Protein AF-A0A830HTR5-F1 (afdb_monomer_lite)

Sequence (352 aa):
MASASSVPPPREGLHLNDYELLRLSHIRRNHEYMMRLGIKPLVAAMNTLPNTHVVDGPATPSMEEKKQRKRRSGVSKGCSREPSRKSRRIASIKPEVDLDTARKVVDGDDDWDNENSEEDDNAGPKQRASKYAKTEDAVKDAQAYLESTRSALNVQFDERAKQAGDDSDKWHAEAVRRWGASVGATEVEPITDWKAFVVSRNTTPPPVSNTALLQEFYAHDCWQLLVVCVLMSRVSSWEVKDRVVSAFFEAYPTPSAVVAGDVTSDALFAILKPLGLFPFRFKSLMEITRTFLSKPRLHVDLGDNKVYGLGAFGVENYRVFCRGDLSGSFTDTTIKGYVTKALKKKKMKTRV

Foldseek 3Di:
DDDDDDLDDADPDDPDDPVLVLLVLLLVLLCVLCVLVVHDQDDPPVSRDDPPPDPPDPDDDDPPPPPDDDDDDDDDDDDDDDPPDDDDDPPDDDDPDDCVVVVVVPPDDDDDDDDDDDPPPPDDPVRVVVSVVVVVVSLVVSLSSLQSSLVSLVVVVVVLCVVCPVPLVSLVVVCCSNANDLFQVAPPDGQPRSVQLNVLFAADAFRDDSVSDSLSSQLRTLLLSLLLLLLCPPADDPVLSSQLSSLCCVQPVHLVSCVVPPLPDPSNCVSSVVSPPVVQSSQQSNQSSCCSRHPNHDDDDPPPRDTRSQDLSSNLSCCNRRVVHLDDDHDDPVSVVVSVRSVVVVVVVVVD

Radius of gyration: 24.17 Å; chains: 1; bounding box: 82×56×68 Å

InterPro domains:
  IPR011257 DNA glycosylase [SSF48150] (211-338)
  IPR045138 Methyl-CpG binding protein MeCP2/MBD4 [PTHR15074] (152-324)

pLDDT: mean 71.64, std 24.59, range [27.92, 97.06]

Organism: NCBI:txid41880

Structure (mmCIF, N/CA/C/O backbone):
data_AF-A0A830HTR5-F1
#
_entry.id   AF-A0A830HTR5-F1
#
loop_
_atom_site.group_PDB
_atom_site.id
_atom_site.type_symbol
_atom_site.label_atom_id
_atom_site.label_alt_id
_atom_site.label_comp_id
_atom_site.label_asym_id
_atom_site.label_entity_id
_atom_site.label_seq_id
_atom_site.pdbx_PDB_ins_code
_atom_site.Cartn_x
_atom_site.Cartn_y
_atom_site.Cartn_z
_atom_site.occupancy
_atom_site.B_iso_or_equiv
_atom_site.auth_seq_id
_atom_site.auth_comp_id
_atom_site.auth_asym_id
_atom_site.auth_atom_id
_atom_site.pdbx_PDB_model_num
ATOM 1 N N . MET A 1 1 ? -43.530 -1.767 -23.417 1.00 36.06 1 MET A N 1
ATOM 2 C CA . MET A 1 1 ? -42.514 -1.731 -24.490 1.00 36.06 1 MET A CA 1
ATOM 3 C C . MET A 1 1 ? -41.216 -1.246 -23.872 1.00 36.06 1 MET A C 1
ATOM 5 O O . MET A 1 1 ? -41.147 -0.099 -23.452 1.00 36.06 1 MET A O 1
ATOM 9 N N . ALA A 1 2 ? -40.269 -2.162 -23.668 1.00 32.16 2 ALA A N 1
ATOM 10 C CA . ALA A 1 2 ? -38.996 -1.887 -23.012 1.00 32.16 2 ALA A CA 1
ATOM 11 C C . ALA A 1 2 ? -38.096 -1.068 -23.948 1.00 32.16 2 ALA A C 1
ATOM 13 O O . ALA A 1 2 ? -37.886 -1.455 -25.096 1.00 32.16 2 ALA A O 1
ATOM 14 N N . SER A 1 3 ? -37.606 0.071 -23.458 1.00 31.88 3 SER A N 1
ATOM 15 C CA . SER A 1 3 ? -36.668 0.928 -24.180 1.00 31.88 3 SER A CA 1
ATOM 16 C C . SER A 1 3 ? -35.300 0.247 -24.196 1.00 31.88 3 SER A C 1
ATOM 18 O O . SER A 1 3 ? -34.722 -0.018 -23.140 1.00 31.88 3 SER A O 1
ATOM 20 N N . ALA A 1 4 ? -34.829 -0.111 -25.389 1.00 32.38 4 ALA A N 1
ATOM 21 C CA . ALA A 1 4 ? -33.565 -0.795 -25.598 1.00 32.38 4 ALA A CA 1
ATOM 22 C C . ALA A 1 4 ? -32.400 0.076 -25.105 1.00 32.38 4 ALA A C 1
ATOM 24 O O . ALA A 1 4 ? -32.166 1.178 -25.599 1.00 32.38 4 ALA A O 1
ATOM 25 N N . SER A 1 5 ? -31.665 -0.441 -24.122 1.00 33.94 5 SER A N 1
ATOM 26 C CA . SER A 1 5 ? -30.370 0.086 -23.707 1.00 33.94 5 SER A CA 1
ATOM 27 C C . SER A 1 5 ? -29.394 -0.094 -24.873 1.00 33.94 5 SER A C 1
ATOM 29 O O . SER A 1 5 ? -28.959 -1.211 -25.149 1.00 33.94 5 SER A O 1
ATOM 31 N N . SER A 1 6 ? -29.108 0.978 -25.618 1.00 30.09 6 SER A N 1
ATOM 32 C CA . SER A 1 6 ? -28.116 0.928 -26.690 1.00 30.09 6 SER A CA 1
ATOM 33 C C . SER A 1 6 ? -26.722 0.897 -26.067 1.00 30.09 6 SER A C 1
ATOM 35 O O . SER A 1 6 ? -26.178 1.928 -25.665 1.00 30.09 6 SER A O 1
ATOM 37 N N . VAL A 1 7 ? -26.153 -0.300 -25.967 1.00 31.61 7 VAL A N 1
ATOM 38 C CA . VAL A 1 7 ? -24.720 -0.483 -25.729 1.00 31.61 7 VAL A CA 1
ATOM 39 C C . VAL A 1 7 ? -23.980 0.230 -26.871 1.00 31.61 7 VAL A C 1
ATOM 41 O O . VAL A 1 7 ? -24.256 -0.073 -28.034 1.00 31.61 7 VAL A O 1
ATOM 44 N N . PRO A 1 8 ? -23.103 1.213 -26.594 1.00 32.03 8 PRO A N 1
ATOM 45 C CA . PRO A 1 8 ? -22.326 1.853 -27.646 1.00 32.03 8 PRO A CA 1
ATOM 46 C C . PRO A 1 8 ? -21.419 0.807 -28.315 1.00 32.03 8 PRO A C 1
ATOM 48 O O . PRO A 1 8 ? -20.890 -0.063 -27.618 1.00 32.03 8 PRO A O 1
ATOM 51 N N . PRO A 1 9 ? -21.231 0.862 -29.645 1.00 30.83 9 PRO A N 1
ATOM 52 C CA . PRO A 1 9 ? -20.409 -0.115 -30.346 1.00 30.83 9 PRO A CA 1
ATOM 53 C C . PRO A 1 9 ? -18.965 -0.095 -29.812 1.00 30.83 9 PRO A C 1
ATOM 55 O O . PRO A 1 9 ? -18.462 0.977 -29.447 1.00 30.83 9 PRO A O 1
ATOM 58 N N . PRO A 1 10 ? -18.281 -1.255 -29.760 1.00 33.47 10 PRO A N 1
ATOM 59 C CA . PRO A 1 10 ? -16.881 -1.313 -29.369 1.00 33.47 10 PRO A CA 1
ATOM 60 C C . PRO A 1 10 ? -16.059 -0.455 -30.335 1.00 33.47 10 PRO A C 1
ATOM 62 O O . PRO A 1 10 ? -16.144 -0.607 -31.552 1.00 33.47 10 PRO A O 1
ATOM 65 N N . ARG A 1 11 ? -15.294 0.497 -29.791 1.00 41.75 11 ARG A N 1
ATOM 66 C CA . ARG A 1 11 ? -14.420 1.370 -30.582 1.00 41.75 11 ARG A CA 1
ATOM 67 C C . ARG A 1 11 ? -13.287 0.519 -31.159 1.00 41.75 11 ARG A C 1
ATOM 69 O O . ARG A 1 11 ? -12.341 0.197 -30.445 1.00 41.75 11 ARG A O 1
ATOM 76 N N . GLU A 1 12 ? -13.402 0.142 -32.428 1.00 38.12 12 GLU A N 1
ATOM 77 C CA . GLU A 1 12 ? -12.355 -0.567 -33.165 1.00 38.12 12 GLU A CA 1
ATOM 78 C C . GLU A 1 12 ? -11.026 0.211 -33.129 1.00 38.12 12 GLU A C 1
ATOM 80 O O . GLU A 1 12 ? -10.978 1.415 -33.392 1.00 38.12 12 GLU A O 1
ATOM 85 N N . GLY A 1 13 ? -9.940 -0.495 -32.793 1.00 45.31 13 GLY A N 1
ATOM 86 C CA . GLY A 1 13 ? -8.566 -0.084 -33.100 1.00 45.31 13 GLY A CA 1
ATOM 87 C C . GLY A 1 13 ? -8.017 1.137 -32.353 1.00 45.31 13 GLY A C 1
ATOM 88 O O . GLY A 1 13 ? -7.378 1.995 -32.964 1.00 45.31 13 GLY A O 1
ATOM 89 N N . LEU A 1 14 ? -8.214 1.242 -31.035 1.00 49.41 14 LEU A N 1
ATOM 90 C CA . LEU A 1 14 ? -7.460 2.200 -30.216 1.00 49.41 14 LEU A CA 1
ATOM 91 C C . LEU A 1 14 ? -5.992 1.753 -30.102 1.00 49.41 14 LEU A C 1
ATOM 93 O O . LEU A 1 14 ? -5.660 0.931 -29.254 1.00 49.41 14 LEU A O 1
ATOM 97 N N . HIS A 1 15 ? -5.103 2.313 -30.927 1.00 58.44 15 HIS A N 1
ATOM 98 C CA . HIS A 1 15 ? -3.655 2.174 -30.738 1.00 58.44 15 HIS A CA 1
ATOM 99 C C . HIS A 1 15 ? -3.201 3.039 -29.547 1.00 58.44 15 HIS A C 1
ATOM 101 O O . HIS A 1 15 ? -2.667 4.140 -29.712 1.00 58.44 15 HIS A O 1
ATOM 107 N N . LEU A 1 16 ? -3.494 2.556 -28.341 1.00 66.00 16 LEU A N 1
ATOM 108 C CA . LEU A 1 16 ? -3.031 3.113 -27.072 1.00 66.00 16 LEU A CA 1
ATOM 109 C C . LEU A 1 16 ? -1.508 2.982 -26.986 1.00 66.00 16 LEU A C 1
ATOM 111 O O . LEU A 1 16 ? -0.938 2.002 -27.459 1.00 66.00 16 LEU A O 1
ATOM 115 N N . ASN A 1 17 ? -0.843 3.976 -26.402 1.00 71.75 17 ASN A N 1
ATOM 116 C CA . ASN A 1 17 ? 0.573 3.837 -26.065 1.00 71.75 17 ASN A CA 1
ATOM 117 C C . ASN A 1 17 ? 0.733 2.823 -24.916 1.00 71.75 17 ASN A C 1
ATOM 119 O O . ASN A 1 17 ? -0.164 2.704 -24.078 1.00 71.75 17 ASN A O 1
ATOM 123 N N . ASP A 1 18 ? 1.886 2.162 -24.812 1.00 66.56 18 ASP A N 1
ATOM 124 C CA . ASP A 1 18 ? 2.194 1.183 -23.759 1.00 66.56 18 ASP A CA 1
ATOM 125 C C . ASP A 1 18 ? 1.882 1.741 -22.368 1.00 66.56 18 ASP A C 1
ATOM 127 O O . ASP A 1 18 ? 1.220 1.104 -21.551 1.00 66.56 18 ASP A O 1
ATOM 131 N N . TYR A 1 19 ? 2.264 2.995 -22.117 1.00 67.25 19 TYR A N 1
ATOM 132 C CA . TYR A 1 19 ? 1.976 3.680 -20.856 1.00 67.25 19 TYR A CA 1
ATOM 133 C C . TYR A 1 19 ? 0.473 3.734 -20.517 1.00 67.25 19 TYR A C 1
ATOM 135 O O . TYR A 1 19 ? 0.085 3.638 -19.352 1.00 67.25 19 TYR A O 1
ATOM 143 N N . GLU A 1 20 ? -0.386 3.879 -21.523 1.00 72.69 20 GLU A N 1
ATOM 144 C CA . GLU A 1 20 ? -1.836 3.967 -21.354 1.00 72.69 20 GLU A CA 1
ATOM 145 C C . GLU A 1 20 ? -2.465 2.595 -21.150 1.00 72.69 20 GLU A C 1
ATOM 147 O O . GLU A 1 20 ? -3.317 2.447 -20.276 1.00 72.69 20 GLU A O 1
ATOM 152 N N . LEU A 1 21 ? -2.003 1.582 -21.885 1.00 73.44 21 LEU A N 1
ATOM 153 C CA . LEU A 1 21 ? -2.403 0.190 -21.668 1.00 73.44 21 LEU A CA 1
ATOM 154 C C . LEU A 1 21 ? -2.123 -0.239 -20.225 1.00 73.44 21 LEU A C 1
ATOM 156 O O . LEU A 1 21 ? -2.976 -0.815 -19.552 1.00 73.44 21 LEU A O 1
ATOM 160 N N . LEU A 1 22 ? -0.956 0.140 -19.715 1.00 71.31 22 LEU A N 1
ATOM 161 C CA . LEU A 1 22 ? -0.529 -0.161 -18.351 1.00 71.31 22 LEU A CA 1
ATOM 162 C C . LEU A 1 22 ? -1.389 0.586 -17.326 1.00 71.31 22 LEU A C 1
ATOM 164 O O . LEU A 1 22 ? -1.811 0.040 -16.310 1.00 71.31 22 LEU A O 1
ATOM 168 N N . ARG A 1 23 ? -1.764 1.829 -17.629 1.00 76.06 23 ARG A N 1
ATOM 169 C CA . ARG A 1 23 ? -2.713 2.579 -16.805 1.00 76.06 23 ARG A CA 1
ATOM 170 C C . ARG A 1 23 ? -4.072 1.891 -16.704 1.00 76.06 23 ARG A C 1
ATOM 172 O O . ARG A 1 23 ? -4.648 1.824 -15.616 1.00 76.06 23 ARG A O 1
ATOM 179 N N . LEU A 1 24 ? -4.576 1.381 -17.823 1.00 76.81 24 LEU A N 1
ATOM 180 C CA . LEU A 1 24 ? -5.828 0.633 -17.872 1.00 76.81 24 LEU A CA 1
ATOM 181 C C . LEU A 1 24 ? -5.718 -0.694 -17.109 1.00 76.81 24 LEU A C 1
ATOM 183 O O . LEU A 1 24 ? -6.650 -1.052 -16.387 1.00 76.81 24 LEU A O 1
ATOM 187 N N . SER A 1 25 ? -4.568 -1.373 -17.172 1.00 77.44 25 SER A N 1
ATOM 188 C CA . SER A 1 25 ? -4.322 -2.596 -16.396 1.00 77.44 25 SER A CA 1
ATOM 189 C C . SER A 1 25 ? -4.351 -2.327 -14.882 1.00 77.44 25 SER A C 1
ATOM 191 O O . SER A 1 25 ? -4.885 -3.129 -14.111 1.00 77.44 25 SER A O 1
ATOM 193 N N . HIS A 1 26 ? -3.823 -1.186 -14.418 1.00 81.56 26 HIS A N 1
ATOM 194 C CA . HIS A 1 26 ? -3.925 -0.778 -13.009 1.00 81.56 26 HIS A CA 1
ATOM 195 C C . HIS A 1 26 ? -5.374 -0.489 -12.590 1.00 81.56 26 HIS A C 1
ATOM 197 O O . HIS A 1 26 ? -5.810 -0.910 -11.519 1.00 81.56 26 HIS A O 1
ATOM 203 N N . ILE A 1 27 ? -6.139 0.202 -13.439 1.00 81.12 27 ILE A N 1
ATOM 204 C CA . ILE A 1 27 ? -7.557 0.514 -13.193 1.00 81.12 27 ILE A CA 1
ATOM 205 C C . ILE A 1 27 ? -8.387 -0.759 -13.067 1.00 81.12 27 ILE A C 1
ATOM 207 O O . ILE A 1 27 ? -9.161 -0.890 -12.119 1.00 81.12 27 ILE A O 1
ATOM 211 N N . ARG A 1 28 ? -8.188 -1.707 -13.987 1.00 80.12 28 ARG A N 1
ATOM 212 C CA . ARG A 1 28 ? -8.881 -2.996 -13.987 1.00 80.12 28 ARG A CA 1
ATOM 213 C C . ARG A 1 28 ? -8.662 -3.759 -12.679 1.00 80.12 28 ARG A C 1
ATOM 215 O O . ARG A 1 28 ? -9.630 -4.196 -12.067 1.00 80.12 28 ARG A O 1
ATOM 222 N N . ARG A 1 29 ? -7.422 -3.850 -12.196 1.00 79.75 29 ARG A N 1
ATOM 223 C CA . ARG A 1 29 ? -7.123 -4.533 -10.922 1.00 79.75 29 ARG A CA 1
ATOM 224 C C . ARG A 1 29 ? -7.733 -3.836 -9.721 1.00 79.75 29 ARG A C 1
ATOM 226 O O . ARG A 1 29 ? -8.311 -4.485 -8.853 1.00 79.75 29 ARG A O 1
ATOM 233 N N . ASN A 1 30 ? -7.660 -2.506 -9.685 1.00 83.56 30 ASN A N 1
ATOM 234 C CA . ASN A 1 30 ? -8.352 -1.746 -8.652 1.00 83.56 30 ASN A CA 1
ATOM 235 C C . ASN A 1 30 ? -9.848 -2.057 -8.666 1.00 83.56 30 ASN A C 1
ATOM 237 O O . ASN A 1 30 ? -10.445 -2.193 -7.605 1.00 83.56 30 ASN A O 1
ATOM 241 N N . HIS A 1 31 ? -10.451 -2.190 -9.849 1.00 80.69 31 HIS A N 1
ATOM 242 C CA . HIS A 1 31 ? -11.861 -2.543 -9.969 1.00 80.69 31 HIS A CA 1
ATOM 243 C C . HIS A 1 31 ? -12.155 -3.936 -9.419 1.00 80.69 31 HIS A C 1
ATOM 245 O O . HIS A 1 31 ? -13.093 -4.090 -8.645 1.00 80.69 31 HIS A O 1
ATOM 251 N N . GLU A 1 32 ? -11.350 -4.939 -9.763 1.00 80.81 32 GLU A N 1
ATOM 252 C CA . GLU A 1 32 ? -11.489 -6.299 -9.228 1.00 80.81 32 GLU A CA 1
ATOM 253 C C . GLU A 1 32 ? -11.392 -6.307 -7.693 1.00 80.81 32 GLU A C 1
ATOM 255 O O . GLU A 1 32 ? -12.224 -6.919 -7.016 1.00 80.81 32 GLU A O 1
ATOM 260 N N . TYR A 1 33 ? -10.459 -5.534 -7.127 1.00 82.62 33 TYR A N 1
ATOM 261 C CA . TYR A 1 33 ? -10.370 -5.325 -5.683 1.00 82.62 33 TYR A CA 1
ATOM 262 C C . TYR A 1 33 ? -11.631 -4.656 -5.108 1.00 82.62 33 TYR A C 1
ATOM 264 O O . TYR A 1 33 ? -12.164 -5.121 -4.097 1.00 82.62 33 TYR A O 1
ATOM 272 N N . MET A 1 34 ? -12.147 -3.597 -5.744 1.00 84.12 34 MET A N 1
ATOM 273 C CA . MET A 1 34 ? -13.379 -2.926 -5.303 1.00 84.12 34 MET A CA 1
ATOM 274 C C . MET A 1 34 ? -14.583 -3.866 -5.335 1.00 84.12 34 MET A C 1
ATOM 276 O O . MET A 1 34 ? -15.333 -3.940 -4.360 1.00 84.12 34 MET A O 1
ATOM 280 N N . MET A 1 35 ? -14.728 -4.636 -6.413 1.00 82.81 35 MET A N 1
ATOM 281 C CA . MET A 1 35 ? -15.792 -5.623 -6.580 1.00 82.81 35 MET A CA 1
ATOM 282 C C . MET A 1 35 ? -15.747 -6.683 -5.482 1.00 82.81 35 MET A C 1
ATOM 284 O O . MET A 1 35 ? -16.788 -7.011 -4.913 1.00 82.81 35 MET A O 1
ATOM 288 N N . ARG A 1 36 ? -14.550 -7.152 -5.103 1.00 84.31 36 ARG A N 1
ATOM 289 C CA . ARG A 1 36 ? -14.367 -8.062 -3.961 1.00 84.31 36 ARG A CA 1
ATOM 290 C C . ARG A 1 36 ? -14.849 -7.448 -2.646 1.00 84.31 36 ARG A C 1
ATOM 292 O O . ARG A 1 36 ? -15.411 -8.148 -1.809 1.00 84.31 36 ARG A O 1
ATOM 299 N N . LEU A 1 37 ? -14.658 -6.143 -2.455 1.00 81.56 37 LEU A N 1
ATOM 300 C CA . LEU A 1 37 ? -15.167 -5.424 -1.284 1.00 81.56 37 LEU A CA 1
ATOM 301 C C . LEU A 1 37 ? -16.666 -5.079 -1.374 1.00 81.56 37 LEU A C 1
ATOM 303 O O . LEU A 1 37 ? -17.195 -4.450 -0.452 1.00 81.56 37 LEU A O 1
ATOM 307 N N . GLY A 1 38 ? -17.351 -5.476 -2.452 1.00 81.38 38 GLY A N 1
ATOM 308 C CA . GLY A 1 38 ? -18.750 -5.139 -2.714 1.00 81.38 38 GLY A CA 1
ATOM 309 C C . GLY A 1 38 ? -18.965 -3.673 -3.100 1.00 81.38 38 GLY A C 1
ATOM 310 O O . GLY A 1 38 ? -20.093 -3.187 -3.049 1.00 81.38 38 GLY A O 1
ATOM 311 N N . ILE A 1 39 ? -17.899 -2.956 -3.459 1.00 79.12 39 ILE A N 1
ATOM 312 C CA . ILE A 1 39 ? -17.953 -1.567 -3.905 1.00 79.12 39 ILE A CA 1
ATOM 313 C C . ILE A 1 39 ? -18.114 -1.575 -5.418 1.00 79.12 39 ILE A C 1
ATOM 315 O O . ILE A 1 39 ? -17.259 -2.080 -6.142 1.00 79.12 39 ILE A O 1
ATOM 319 N N . LYS A 1 40 ? -19.199 -0.975 -5.901 1.00 69.88 40 LYS A N 1
ATOM 320 C CA . LYS A 1 40 ? -19.397 -0.704 -7.325 1.00 69.88 40 LYS A CA 1
ATOM 321 C C . LYS A 1 40 ? -19.053 0.764 -7.558 1.00 69.88 40 LYS A C 1
ATOM 323 O O . LYS A 1 40 ? -19.922 1.606 -7.317 1.00 69.88 40 LYS A O 1
ATOM 328 N N . PRO A 1 41 ? -17.805 1.111 -7.926 1.00 59.66 41 PRO A N 1
ATOM 329 C CA . PRO A 1 41 ? -17.484 2.495 -8.227 1.00 59.66 41 PRO A CA 1
ATOM 330 C C . PRO A 1 41 ? -18.415 2.982 -9.341 1.00 59.66 41 PRO A C 1
ATOM 332 O O . PRO A 1 41 ? -18.639 2.298 -10.340 1.00 59.66 41 PRO A O 1
ATOM 335 N N . LEU A 1 42 ? -18.992 4.166 -9.154 1.00 53.66 42 LEU A N 1
ATOM 336 C CA . LEU A 1 42 ? -19.635 4.883 -10.246 1.00 53.66 42 LEU A CA 1
ATOM 337 C C . LEU A 1 42 ? -18.544 5.164 -11.276 1.00 53.66 42 LEU A C 1
ATOM 339 O O . LEU A 1 42 ? -17.640 5.925 -10.955 1.00 53.66 42 LEU A O 1
ATOM 343 N N . VAL A 1 43 ? -18.609 4.551 -12.465 1.00 52.47 43 VAL A N 1
ATOM 344 C CA . VAL A 1 43 ? -18.391 5.220 -13.764 1.00 52.47 43 VAL A CA 1
ATOM 345 C C . VAL A 1 43 ? -18.382 4.217 -14.933 1.00 52.47 43 VAL A C 1
ATOM 347 O O . VAL A 1 43 ? -17.744 3.168 -14.905 1.00 52.47 43 VAL A O 1
ATOM 350 N N . ALA 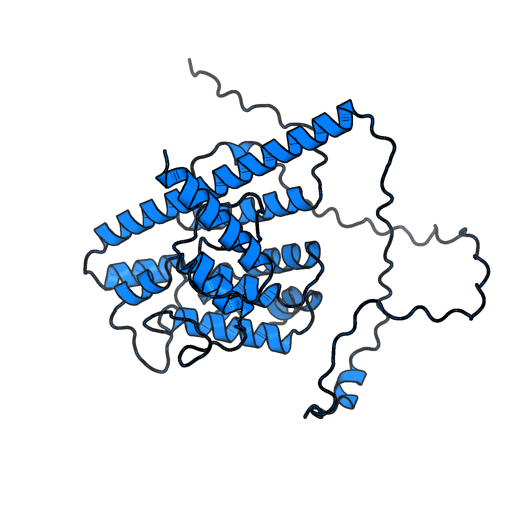A 1 44 ? -19.061 4.626 -16.008 1.00 44.22 44 ALA A N 1
ATOM 351 C CA . ALA A 1 44 ? -19.227 3.981 -17.313 1.00 44.22 44 ALA A CA 1
ATOM 352 C C . ALA A 1 44 ? -17.933 3.636 -18.093 1.00 44.22 44 ALA A C 1
ATOM 354 O O . ALA A 1 44 ? -18.022 3.032 -19.159 1.00 44.22 44 ALA A O 1
ATOM 355 N N . ALA A 1 45 ? -16.747 3.984 -17.581 1.00 44.50 45 ALA A N 1
ATOM 356 C CA . ALA A 1 45 ? -15.453 3.824 -18.258 1.00 44.50 45 ALA A CA 1
AT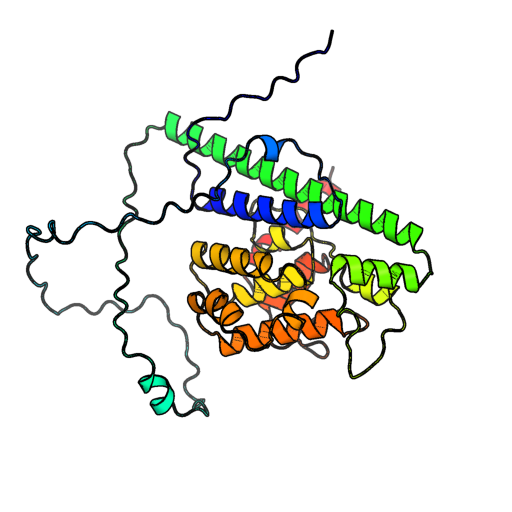OM 357 C C . ALA A 1 45 ? -15.050 2.359 -18.497 1.00 44.50 45 ALA A C 1
ATOM 359 O O . ALA A 1 45 ? -14.224 2.081 -19.361 1.00 44.50 45 ALA A O 1
ATOM 360 N N . MET A 1 46 ? -15.626 1.411 -17.753 1.00 47.28 46 MET A N 1
ATOM 361 C CA . MET A 1 46 ? -15.291 -0.010 -17.890 1.00 47.28 46 MET A CA 1
ATOM 362 C C . MET A 1 46 ? -16.097 -0.757 -18.944 1.00 47.28 46 MET A C 1
ATOM 364 O O . MET A 1 46 ? -15.601 -1.743 -19.483 1.00 47.28 46 MET A O 1
ATOM 368 N N . ASN A 1 47 ? -17.285 -0.266 -19.307 1.00 45.25 47 ASN A N 1
ATOM 369 C CA . ASN A 1 47 ? -18.094 -0.881 -20.366 1.00 45.25 47 ASN A CA 1
ATOM 370 C C . ASN A 1 47 ? -17.465 -0.707 -21.763 1.00 45.25 47 ASN A C 1
ATOM 372 O O . ASN A 1 47 ? -17.989 -1.227 -22.742 1.00 45.25 47 ASN A O 1
ATOM 376 N N . THR A 1 48 ? -16.354 0.029 -21.860 1.00 41.81 48 THR A N 1
ATOM 377 C CA . THR A 1 48 ? -15.641 0.343 -23.103 1.00 41.81 48 THR A CA 1
ATOM 378 C C . THR A 1 48 ? -14.225 -0.234 -23.172 1.00 41.81 48 THR A C 1
ATOM 380 O O . THR A 1 48 ? -13.510 0.069 -24.126 1.00 41.81 48 THR A O 1
ATOM 383 N N . LEU A 1 49 ? -13.782 -1.021 -22.182 1.00 42.16 49 LEU A N 1
ATOM 384 C CA . LEU A 1 49 ? -12.409 -1.535 -22.156 1.00 42.16 49 LEU A CA 1
ATOM 385 C C . LEU A 1 49 ? -12.301 -2.885 -22.882 1.00 42.16 49 LEU A C 1
ATOM 387 O O . LEU A 1 49 ? -13.031 -3.816 -22.536 1.00 42.16 49 LEU A O 1
ATOM 391 N N . PRO A 1 50 ? -11.390 -3.025 -23.863 1.00 38.00 50 PRO A N 1
ATOM 392 C CA . PRO A 1 50 ? -11.120 -4.314 -24.481 1.00 38.00 50 PRO A CA 1
ATOM 393 C C . PRO A 1 50 ? -10.527 -5.280 -23.449 1.00 38.00 50 PRO A C 1
ATOM 395 O O . PRO A 1 50 ? -9.688 -4.910 -22.624 1.00 38.00 50 PRO A O 1
ATOM 398 N N . ASN A 1 51 ? -10.971 -6.535 -23.490 1.00 37.12 51 ASN A N 1
ATOM 399 C CA . ASN A 1 51 ? -10.463 -7.585 -22.619 1.00 37.12 51 ASN A CA 1
ATOM 400 C C . ASN A 1 51 ? -9.042 -7.975 -23.052 1.00 37.12 51 ASN A C 1
ATOM 402 O O . ASN A 1 51 ? -8.863 -8.840 -23.902 1.00 37.12 51 ASN A O 1
ATOM 406 N N . THR A 1 52 ? -8.017 -7.356 -22.471 1.00 41.03 52 THR A N 1
ATOM 407 C CA . THR A 1 52 ? -6.618 -7.761 -22.674 1.00 41.03 52 THR A CA 1
ATOM 408 C C . THR A 1 52 ? -6.266 -8.931 -21.750 1.00 41.03 52 THR A C 1
ATOM 410 O O . THR A 1 52 ? -5.458 -8.806 -20.838 1.00 41.03 52 THR A O 1
ATOM 413 N N . HIS A 1 53 ? -6.940 -10.061 -21.948 1.00 32.28 53 HIS A N 1
ATOM 414 C CA . HIS A 1 53 ? -6.478 -11.390 -21.539 1.00 32.28 53 HIS A CA 1
ATOM 415 C C . HIS A 1 53 ? -6.656 -12.316 -22.745 1.00 32.28 53 HIS A C 1
ATOM 417 O O . HIS A 1 53 ? -7.444 -13.254 -22.734 1.00 32.28 53 HIS A O 1
ATOM 423 N N . VAL A 1 54 ? -5.943 -12.001 -23.823 1.00 28.94 54 VAL A N 1
ATOM 424 C CA . VAL A 1 54 ? -5.591 -12.984 -24.844 1.00 28.94 54 VAL A CA 1
ATOM 425 C C . VAL A 1 54 ? -4.086 -12.872 -24.980 1.00 28.94 54 VAL A C 1
ATOM 427 O O . VAL A 1 54 ? -3.559 -11.941 -25.581 1.00 28.94 54 VAL A O 1
ATOM 430 N N . VAL A 1 55 ? -3.396 -13.767 -24.285 1.00 32.44 55 VAL A N 1
ATOM 431 C CA . VAL A 1 55 ? -1.988 -14.030 -24.539 1.00 32.44 55 VAL A CA 1
ATOM 432 C C . VAL A 1 55 ? -1.991 -14.961 -25.744 1.00 32.44 55 VAL A C 1
ATOM 434 O O . VAL A 1 55 ? -2.014 -16.177 -25.582 1.00 32.44 55 VAL A O 1
ATOM 437 N N . ASP A 1 56 ? -2.039 -14.405 -26.952 1.00 29.14 56 ASP A N 1
ATOM 438 C CA . ASP A 1 56 ? -1.584 -15.165 -28.110 1.00 29.14 56 ASP A CA 1
ATOM 439 C C . ASP A 1 56 ? -0.065 -15.252 -27.963 1.00 29.14 56 ASP A C 1
ATOM 441 O O . ASP A 1 56 ? 0.672 -14.298 -28.218 1.00 29.14 56 ASP A O 1
ATOM 445 N N . GLY A 1 57 ? 0.402 -16.378 -27.421 1.00 27.92 57 GLY A N 1
ATOM 446 C CA . GLY A 1 57 ? 1.823 -16.695 -27.424 1.00 27.92 57 GLY A CA 1
ATOM 447 C C . GLY A 1 57 ? 2.334 -16.687 -28.869 1.00 27.92 57 GLY A C 1
ATOM 448 O O . GLY A 1 57 ? 1.595 -17.086 -29.773 1.00 27.92 57 GLY A O 1
ATOM 449 N N . PRO A 1 58 ? 3.574 -16.241 -29.129 1.00 31.17 58 PRO A N 1
ATOM 450 C CA . PRO A 1 58 ? 4.112 -16.305 -30.476 1.00 31.17 58 PRO A CA 1
ATOM 451 C C . PRO A 1 58 ? 4.130 -17.767 -30.930 1.00 31.17 58 PRO A C 1
ATOM 453 O O . PRO A 1 58 ? 4.711 -18.632 -30.270 1.00 31.17 58 PRO A O 1
ATOM 456 N N . ALA A 1 59 ? 3.467 -18.041 -32.055 1.00 31.61 59 ALA A N 1
ATOM 457 C CA . ALA A 1 59 ? 3.561 -19.319 -32.736 1.00 31.61 59 ALA A CA 1
ATOM 458 C C . ALA A 1 59 ? 5.040 -19.613 -33.018 1.00 31.61 59 ALA A C 1
ATOM 460 O O . ALA A 1 59 ? 5.742 -18.814 -33.638 1.00 31.61 59 ALA A O 1
ATOM 461 N N . THR A 1 60 ? 5.520 -20.759 -32.541 1.00 29.75 60 THR A N 1
ATOM 462 C CA . THR A 1 60 ? 6.856 -21.269 -32.849 1.00 29.75 60 THR A CA 1
ATOM 463 C C . THR A 1 60 ? 6.999 -21.421 -34.367 1.00 29.75 60 THR A C 1
ATOM 465 O O . THR A 1 60 ? 6.235 -22.199 -34.949 1.00 29.75 60 THR A O 1
ATOM 468 N N . PRO A 1 61 ? 7.947 -20.740 -35.036 1.00 31.14 61 PRO A N 1
ATOM 469 C CA . PRO A 1 61 ? 8.188 -20.990 -36.446 1.00 31.14 61 PRO A CA 1
ATOM 470 C C . PRO A 1 61 ? 8.853 -22.360 -36.616 1.00 31.14 61 PRO A C 1
ATOM 472 O O . PRO A 1 61 ? 9.764 -22.728 -35.871 1.00 31.14 61 PRO A O 1
ATOM 475 N N . SER A 1 62 ? 8.379 -23.109 -37.611 1.00 29.97 62 SER A N 1
ATOM 476 C CA . SER A 1 62 ? 8.965 -24.370 -38.070 1.00 29.97 62 SER A CA 1
ATOM 477 C C . SER A 1 62 ? 10.460 -24.212 -38.392 1.00 29.97 62 SER A C 1
ATOM 479 O O . SER A 1 62 ? 10.906 -23.170 -38.870 1.00 29.97 62 SER A O 1
ATOM 481 N N . MET A 1 63 ? 11.227 -25.281 -38.163 1.00 34.41 63 MET A N 1
ATOM 482 C CA . MET A 1 63 ? 12.687 -25.404 -38.317 1.00 34.41 63 MET A CA 1
ATOM 483 C C . MET A 1 63 ? 13.251 -25.117 -39.727 1.00 34.41 63 MET A C 1
ATOM 485 O O . MET A 1 63 ? 14.458 -25.237 -39.933 1.00 34.41 63 MET A O 1
ATOM 489 N N . GLU A 1 64 ? 12.434 -24.711 -40.698 1.00 37.59 64 GLU A N 1
ATOM 490 C CA . GLU A 1 64 ? 12.808 -24.687 -42.117 1.00 37.59 64 GLU A CA 1
ATOM 491 C C . GLU A 1 64 ? 13.180 -23.305 -42.692 1.00 37.59 64 GLU A C 1
ATOM 493 O O . GLU A 1 64 ? 13.769 -23.240 -43.768 1.00 37.59 64 GLU A O 1
ATOM 498 N N . GLU A 1 65 ? 12.983 -22.197 -41.965 1.00 36.81 65 GLU A N 1
ATOM 499 C CA . GLU A 1 65 ? 13.266 -20.835 -42.479 1.00 36.81 65 GLU A CA 1
ATOM 500 C C . GLU A 1 65 ? 14.592 -20.199 -42.000 1.00 36.81 65 GLU A C 1
ATOM 502 O O . GLU A 1 65 ? 14.830 -19.003 -42.166 1.00 36.81 65 GLU A O 1
ATOM 507 N N . LYS A 1 66 ? 15.544 -20.978 -41.466 1.00 38.88 66 LYS A N 1
ATOM 508 C CA . LYS A 1 66 ? 16.878 -20.469 -41.056 1.00 38.88 66 LYS A CA 1
ATOM 509 C C . LYS A 1 66 ? 17.938 -20.469 -42.169 1.00 38.88 66 LYS A C 1
ATOM 511 O O . LYS A 1 66 ? 19.112 -20.747 -41.924 1.00 38.88 66 LYS A O 1
ATOM 516 N N . LYS A 1 67 ? 17.583 -20.094 -43.400 1.00 42.91 67 LYS A N 1
ATOM 517 C CA . LYS A 1 67 ? 18.573 -19.881 -44.473 1.00 42.91 67 LYS A CA 1
ATOM 518 C C . LYS A 1 67 ? 18.254 -18.643 -45.301 1.00 42.91 67 LYS A C 1
ATOM 520 O O . LYS A 1 67 ? 17.664 -18.749 -46.361 1.00 42.91 67 LYS A O 1
ATOM 525 N N . GLN A 1 68 ? 18.719 -17.489 -44.814 1.00 38.47 68 GLN A N 1
ATOM 526 C CA . GLN A 1 68 ? 19.345 -16.389 -45.575 1.00 38.47 68 GLN A CA 1
ATOM 527 C C . GLN A 1 68 ? 19.252 -15.078 -44.778 1.00 38.47 68 GLN A C 1
ATOM 529 O O . GLN A 1 68 ? 18.373 -14.253 -44.994 1.00 38.47 68 GLN A O 1
ATOM 534 N N . ARG A 1 69 ? 20.218 -14.815 -43.892 1.00 33.91 69 ARG A N 1
ATOM 535 C CA . ARG A 1 69 ? 20.529 -13.439 -43.471 1.00 33.91 69 ARG A CA 1
ATOM 536 C C . ARG A 1 69 ? 22.040 -13.226 -43.536 1.00 33.91 69 ARG A C 1
ATOM 538 O O . ARG A 1 69 ? 22.825 -14.001 -42.996 1.00 33.91 69 ARG A O 1
ATOM 545 N N . LYS A 1 70 ? 22.438 -12.214 -44.314 1.00 35.94 70 LYS A N 1
ATOM 546 C CA . LYS A 1 70 ? 23.827 -11.862 -44.641 1.00 35.94 70 LYS A CA 1
ATOM 547 C C . LYS A 1 70 ? 24.622 -11.537 -43.372 1.00 35.94 70 LYS A C 1
ATOM 549 O O . LYS A 1 70 ? 24.221 -10.679 -42.590 1.00 35.94 70 LYS A O 1
ATOM 554 N N . ARG A 1 71 ? 25.790 -12.169 -43.228 1.00 31.88 71 ARG A N 1
ATOM 555 C CA . ARG A 1 71 ? 26.799 -11.844 -42.208 1.00 31.88 71 ARG A CA 1
ATOM 556 C C . ARG A 1 71 ? 27.256 -10.394 -42.404 1.00 31.88 71 ARG A C 1
ATOM 558 O O . ARG A 1 71 ? 27.760 -10.059 -43.474 1.00 31.88 71 ARG A O 1
ATOM 565 N N . ARG A 1 72 ? 27.090 -9.539 -41.392 1.00 35.47 72 ARG A N 1
ATOM 566 C CA . ARG A 1 72 ? 27.723 -8.211 -41.363 1.00 35.47 72 ARG A CA 1
ATOM 567 C C . ARG A 1 72 ? 29.168 -8.343 -40.873 1.00 35.47 72 ARG A C 1
ATOM 569 O O . ARG A 1 72 ? 29.460 -9.119 -39.967 1.00 35.47 72 ARG A O 1
ATOM 576 N N . SER A 1 73 ? 30.064 -7.616 -41.531 1.00 36.09 73 SER A N 1
ATOM 577 C CA . SER A 1 73 ? 31.507 -7.568 -41.285 1.00 36.09 73 SER A CA 1
ATOM 578 C C . SER A 1 73 ? 31.838 -6.998 -39.904 1.00 36.09 73 SER A C 1
ATOM 580 O O . SER A 1 73 ? 31.228 -6.019 -39.474 1.00 36.09 73 SER A O 1
ATOM 582 N N . GLY A 1 74 ? 32.821 -7.602 -39.232 1.00 34.94 74 GLY A N 1
ATOM 583 C CA . GLY A 1 74 ? 33.272 -7.210 -37.898 1.00 34.94 74 GLY A CA 1
ATOM 584 C C . GLY A 1 74 ? 33.804 -5.777 -37.851 1.00 34.94 74 GLY A C 1
ATOM 585 O O . GLY A 1 74 ? 34.631 -5.383 -38.671 1.00 34.94 74 GLY A O 1
ATOM 586 N N . VAL A 1 75 ? 33.329 -5.008 -36.873 1.00 35.31 75 VAL A N 1
ATOM 587 C CA . VAL A 1 75 ? 33.820 -3.657 -36.583 1.00 35.31 75 VAL A CA 1
ATOM 588 C C . VAL A 1 75 ? 35.016 -3.753 -35.633 1.00 35.31 75 VAL A C 1
ATOM 590 O O . VAL A 1 75 ? 34.987 -4.471 -34.633 1.00 35.31 75 VAL A O 1
ATOM 593 N N . SER A 1 76 ? 36.085 -3.041 -35.982 1.00 34.16 76 SER A N 1
ATOM 594 C CA . SER A 1 76 ? 37.373 -2.994 -35.290 1.00 34.16 76 SER A CA 1
ATOM 595 C C . SER A 1 76 ? 37.269 -2.488 -33.846 1.00 34.16 76 SER A C 1
ATOM 597 O O . SER A 1 76 ? 36.625 -1.475 -33.571 1.00 34.16 76 SER A O 1
ATOM 599 N N . LYS A 1 77 ? 37.984 -3.158 -32.932 1.00 44.00 77 LYS A N 1
ATOM 600 C CA . LYS A 1 77 ? 38.209 -2.723 -31.546 1.00 44.00 77 LYS A CA 1
ATOM 601 C C . LYS A 1 77 ? 38.942 -1.377 -31.522 1.00 44.00 77 LYS A C 1
ATOM 603 O O . LYS A 1 77 ? 40.110 -1.316 -31.889 1.00 44.00 77 LYS A O 1
ATOM 608 N N . GLY A 1 78 ? 38.280 -0.330 -31.031 1.00 37.31 78 GLY A N 1
ATOM 609 C CA . GLY A 1 78 ? 38.938 0.942 -30.731 1.00 37.31 78 GLY A CA 1
ATOM 610 C C . GLY A 1 78 ? 37.985 2.122 -30.579 1.00 37.31 78 GLY A C 1
ATOM 611 O O . GLY A 1 78 ? 37.894 2.931 -31.487 1.00 37.31 78 GLY A O 1
ATOM 612 N N . CYS A 1 79 ? 37.287 2.227 -29.442 1.00 29.70 79 CYS A N 1
ATOM 613 C CA . CYS A 1 79 ? 36.907 3.499 -28.807 1.00 29.70 79 CYS A CA 1
ATOM 614 C C . CYS A 1 79 ? 36.215 3.185 -27.469 1.00 29.70 79 CYS A C 1
ATOM 616 O O . CYS A 1 79 ? 35.118 2.625 -27.445 1.00 29.70 79 CYS A O 1
ATOM 618 N N . SER A 1 80 ? 36.857 3.499 -26.346 1.00 35.84 80 SER A N 1
ATOM 619 C CA . SER A 1 80 ? 36.256 3.385 -25.017 1.00 35.84 80 SER A CA 1
ATOM 620 C C . SER A 1 80 ? 35.123 4.405 -24.872 1.00 35.84 80 SER A C 1
ATOM 622 O O . SER A 1 80 ? 35.379 5.603 -24.771 1.00 35.84 80 SER A O 1
ATOM 624 N N . ARG A 1 81 ? 33.867 3.950 -24.838 1.00 36.62 81 ARG A N 1
ATOM 625 C CA . ARG A 1 81 ? 32.746 4.777 -24.371 1.00 36.62 81 ARG A CA 1
ATOM 626 C C . ARG A 1 81 ? 32.615 4.579 -22.864 1.00 36.62 81 ARG A C 1
ATOM 628 O O . ARG A 1 81 ? 32.301 3.479 -22.412 1.00 36.62 81 ARG A O 1
ATOM 635 N N . GLU A 1 82 ? 32.908 5.621 -22.089 1.00 32.09 82 GLU A N 1
ATOM 636 C CA . GLU A 1 82 ? 32.693 5.607 -20.641 1.00 32.09 82 GLU A CA 1
ATOM 637 C C . GLU A 1 82 ? 31.209 5.339 -20.314 1.00 32.09 82 GLU A C 1
ATOM 639 O O . GLU A 1 82 ? 30.324 5.884 -20.980 1.00 32.09 82 GLU A O 1
ATOM 644 N N . PRO A 1 83 ? 30.895 4.548 -19.270 1.00 38.00 83 PRO A N 1
ATOM 645 C CA . PRO A 1 83 ? 29.518 4.370 -18.827 1.00 38.00 83 PRO A CA 1
ATOM 646 C C . PRO A 1 83 ? 28.960 5.689 -18.273 1.00 38.00 83 PRO A C 1
ATOM 648 O O . PRO A 1 83 ? 29.464 6.222 -17.281 1.00 38.00 83 PRO A O 1
ATOM 651 N N . SER A 1 84 ? 27.858 6.187 -18.841 1.00 39.03 84 SER A N 1
ATOM 652 C CA . SER A 1 84 ? 27.167 7.398 -18.376 1.00 39.03 84 SER A CA 1
ATOM 653 C C . SER A 1 84 ? 26.344 7.158 -17.097 1.00 39.03 84 SER A C 1
ATOM 655 O O . SER A 1 84 ? 25.148 7.444 -17.046 1.00 39.03 84 SER A O 1
ATOM 657 N N . ARG A 1 85 ? 26.944 6.600 -16.037 1.00 35.72 85 ARG A N 1
ATOM 658 C CA . ARG A 1 85 ? 26.364 6.622 -14.681 1.00 35.72 85 ARG A CA 1
ATOM 659 C C . ARG A 1 85 ? 27.395 6.226 -13.622 1.00 35.72 85 ARG A C 1
ATOM 661 O O . ARG A 1 85 ? 27.624 5.048 -13.361 1.00 35.72 85 ARG A O 1
ATOM 668 N N . LYS A 1 86 ? 27.980 7.211 -12.937 1.00 30.23 86 LYS A N 1
ATOM 669 C CA . LYS A 1 86 ? 28.825 6.974 -11.754 1.00 30.23 86 LYS A CA 1
ATOM 670 C C . LYS A 1 86 ? 27.950 6.562 -10.560 1.00 30.23 86 LYS A C 1
ATOM 672 O O . LYS A 1 86 ? 27.532 7.414 -9.781 1.00 30.23 86 LYS A O 1
ATOM 677 N N . SER A 1 87 ? 27.664 5.269 -10.382 1.00 42.22 87 SER A N 1
ATOM 678 C CA . SER A 1 87 ? 27.236 4.772 -9.066 1.00 42.22 87 SER A CA 1
ATOM 679 C C . SER A 1 87 ? 28.484 4.564 -8.206 1.00 42.22 87 SER A C 1
ATOM 681 O O . SER A 1 87 ? 29.306 3.705 -8.526 1.00 42.22 87 SER A O 1
ATOM 683 N N . ARG A 1 88 ? 28.646 5.336 -7.126 1.00 37.44 88 ARG A N 1
ATOM 684 C CA . ARG A 1 88 ? 29.686 5.068 -6.122 1.00 37.44 88 ARG A CA 1
ATOM 685 C C . ARG A 1 88 ? 29.348 3.745 -5.434 1.00 37.44 88 ARG A C 1
ATOM 687 O O . ARG A 1 88 ? 28.419 3.697 -4.634 1.00 37.44 88 ARG A O 1
ATOM 694 N N . ARG A 1 89 ? 30.069 2.669 -5.756 1.00 45.75 89 ARG A N 1
ATOM 695 C CA . ARG A 1 89 ? 30.138 1.507 -4.862 1.00 45.75 89 ARG A CA 1
ATOM 696 C C . ARG A 1 89 ? 30.928 1.941 -3.630 1.00 45.75 89 ARG A C 1
ATOM 698 O O . ARG A 1 89 ? 31.969 2.578 -3.766 1.00 45.75 89 ARG A O 1
ATOM 705 N N . ILE A 1 90 ? 30.417 1.627 -2.445 1.00 41.34 90 ILE A N 1
ATOM 706 C CA . ILE A 1 90 ? 31.172 1.740 -1.196 1.00 41.34 90 ILE A CA 1
ATOM 707 C C . ILE A 1 90 ? 32.290 0.699 -1.302 1.00 41.34 90 ILE A C 1
ATOM 709 O O . ILE A 1 90 ? 32.020 -0.497 -1.330 1.00 41.34 90 ILE A O 1
ATOM 713 N N . ALA A 1 91 ? 33.527 1.158 -1.460 1.00 39.12 91 ALA A N 1
ATOM 714 C CA . ALA A 1 91 ? 34.673 0.335 -1.844 1.00 39.12 91 ALA A CA 1
ATOM 715 C C . ALA A 1 91 ? 35.245 -0.543 -0.709 1.00 39.12 91 ALA A C 1
ATOM 717 O O . ALA A 1 91 ? 36.301 -1.139 -0.892 1.00 39.12 91 ALA A O 1
ATOM 718 N N . SER A 1 92 ? 34.578 -0.638 0.448 1.00 34.91 92 SER A N 1
ATOM 719 C CA . SER A 1 92 ? 35.239 -1.113 1.676 1.00 34.91 92 SER A CA 1
ATOM 720 C C . SER A 1 92 ? 34.448 -2.113 2.526 1.00 34.91 92 SER A C 1
ATOM 722 O O . SER A 1 92 ? 34.826 -2.343 3.668 1.00 34.91 92 SER A O 1
ATOM 724 N N . ILE A 1 93 ? 33.382 -2.734 2.011 1.00 41.38 93 ILE A N 1
ATOM 725 C CA . ILE A 1 93 ? 32.678 -3.812 2.732 1.00 41.38 93 ILE A CA 1
ATOM 726 C C . ILE A 1 93 ? 32.771 -5.089 1.898 1.00 41.38 93 ILE A C 1
ATOM 728 O O . ILE A 1 93 ? 32.207 -5.162 0.805 1.00 41.38 93 ILE A O 1
ATOM 732 N N . LYS A 1 94 ? 33.513 -6.083 2.398 1.00 34.72 94 LYS A N 1
ATOM 733 C CA . LYS A 1 94 ? 33.537 -7.429 1.815 1.00 34.72 94 LYS A CA 1
ATOM 734 C C . LYS A 1 94 ? 32.186 -8.110 2.101 1.00 34.72 94 LYS A C 1
ATOM 736 O O . LYS A 1 94 ? 31.751 -8.072 3.250 1.00 34.72 94 LYS A O 1
ATOM 741 N N . PRO A 1 95 ? 31.507 -8.697 1.102 1.00 40.31 95 PRO A N 1
ATOM 742 C CA . PRO A 1 95 ? 30.301 -9.487 1.333 1.00 40.31 95 PRO A CA 1
ATOM 743 C C . PRO A 1 95 ? 30.652 -10.777 2.088 1.00 40.31 95 PRO A C 1
ATOM 745 O O . PRO A 1 95 ? 31.608 -11.459 1.733 1.00 40.31 95 PRO A O 1
ATOM 748 N N . GLU A 1 96 ? 29.870 -11.117 3.110 1.00 42.19 96 GLU A N 1
ATOM 749 C CA . GLU A 1 96 ? 30.050 -12.314 3.951 1.00 42.19 96 GLU A CA 1
ATOM 750 C C . GLU A 1 96 ? 29.462 -13.589 3.313 1.00 42.19 96 GLU A C 1
ATOM 752 O O . GLU A 1 96 ? 28.985 -14.492 3.987 1.00 42.19 96 GLU A O 1
ATOM 757 N N . VAL A 1 97 ? 29.457 -13.669 1.984 1.00 44.12 97 VAL A N 1
ATOM 758 C CA . VAL A 1 97 ? 28.940 -14.832 1.258 1.00 44.12 97 VAL A CA 1
ATOM 759 C C . VAL A 1 97 ? 29.882 -15.177 0.119 1.00 44.12 97 VAL A C 1
ATOM 761 O O . VAL A 1 97 ? 30.164 -14.343 -0.743 1.00 44.12 97 VAL A O 1
ATOM 764 N N . ASP A 1 98 ? 30.378 -16.412 0.156 1.00 38.31 98 ASP A N 1
ATOM 765 C CA . ASP A 1 98 ? 31.246 -16.995 -0.857 1.00 38.31 98 ASP A CA 1
ATOM 766 C C . ASP A 1 98 ? 30.528 -17.041 -2.219 1.00 38.31 98 ASP A C 1
ATOM 768 O O . ASP A 1 98 ? 29.573 -17.790 -2.438 1.00 38.31 98 ASP A O 1
ATOM 772 N N . LEU A 1 99 ? 30.978 -16.178 -3.132 1.00 48.59 99 LEU A N 1
ATOM 773 C CA . LEU A 1 99 ? 30.412 -16.007 -4.470 1.00 48.59 99 LEU A CA 1
ATOM 774 C C . LEU A 1 99 ? 30.770 -17.161 -5.419 1.00 48.59 99 LEU A C 1
ATOM 776 O O . LEU A 1 99 ? 30.142 -17.272 -6.474 1.00 48.59 99 LEU A O 1
ATOM 780 N N . ASP A 1 100 ? 31.722 -18.030 -5.060 1.00 41.22 100 ASP A N 1
ATOM 781 C CA . ASP A 1 100 ? 32.104 -19.176 -5.895 1.00 41.22 100 ASP A CA 1
ATOM 782 C C . ASP A 1 100 ? 31.025 -20.265 -5.916 1.00 41.22 100 ASP A C 1
ATOM 784 O O . ASP A 1 100 ? 30.856 -20.965 -6.917 1.00 41.22 100 ASP A O 1
ATOM 788 N N . THR A 1 101 ? 30.214 -20.352 -4.859 1.00 41.34 101 THR A N 1
ATOM 789 C CA . THR A 1 101 ? 29.072 -21.275 -4.809 1.00 41.34 101 THR A CA 1
ATOM 790 C C . THR A 1 101 ? 27.880 -20.753 -5.626 1.00 41.34 101 THR A C 1
ATOM 792 O O . THR A 1 101 ? 27.191 -21.530 -6.284 1.00 41.34 101 THR A O 1
ATOM 795 N N . ALA A 1 102 ? 27.671 -19.431 -5.682 1.00 36.59 102 ALA A N 1
ATOM 796 C CA . ALA A 1 102 ? 26.588 -18.815 -6.461 1.00 36.59 102 ALA A CA 1
ATOM 797 C C . ALA A 1 102 ? 26.836 -18.844 -7.980 1.00 36.59 102 ALA A C 1
ATOM 799 O O . ALA A 1 102 ? 25.892 -18.778 -8.767 1.00 36.59 102 ALA A O 1
ATOM 800 N N . ARG A 1 103 ? 28.102 -18.954 -8.403 1.00 35.94 103 ARG A N 1
ATOM 801 C CA . ARG A 1 103 ? 28.481 -18.947 -9.821 1.00 35.94 103 ARG A CA 1
ATOM 802 C C . ARG A 1 103 ? 28.225 -20.278 -10.531 1.00 35.94 103 ARG A C 1
ATOM 804 O O . ARG A 1 103 ? 28.076 -20.281 -11.742 1.00 35.94 103 ARG A O 1
ATOM 811 N N . LYS A 1 104 ? 28.108 -21.387 -9.793 1.00 33.81 104 LYS A N 1
ATOM 812 C CA . LYS A 1 104 ? 27.918 -22.735 -10.364 1.00 33.81 104 LYS A CA 1
ATOM 813 C C . LYS A 1 104 ? 26.472 -23.076 -10.759 1.00 33.81 104 LYS A C 1
ATOM 815 O O . LYS A 1 104 ? 26.235 -24.173 -11.245 1.00 33.81 104 LYS A O 1
ATOM 820 N N . VAL A 1 105 ? 25.512 -22.167 -10.559 1.00 40.22 105 VAL A N 1
ATOM 821 C CA . VAL A 1 105 ? 24.083 -22.386 -10.890 1.00 40.22 105 VAL A CA 1
ATOM 822 C C . VAL A 1 105 ? 23.634 -21.557 -12.107 1.00 40.22 105 VAL A C 1
ATOM 824 O O . VAL A 1 105 ? 22.473 -21.598 -12.498 1.00 40.22 105 VAL A O 1
ATOM 827 N N . VAL A 1 106 ? 24.541 -20.807 -12.737 1.00 38.25 106 VAL A N 1
ATOM 828 C CA . VAL A 1 106 ? 24.218 -19.929 -13.873 1.00 38.25 106 VAL A CA 1
ATOM 829 C C . VAL A 1 106 ? 25.143 -20.238 -15.047 1.00 38.25 106 VAL A C 1
ATOM 831 O O . VAL A 1 106 ? 25.932 -19.397 -15.454 1.00 38.25 106 VAL A O 1
ATOM 834 N N . ASP A 1 107 ? 25.035 -21.455 -15.573 1.00 32.12 107 ASP A N 1
ATOM 835 C CA . ASP A 1 107 ? 25.427 -21.768 -16.950 1.00 32.12 107 ASP A CA 1
ATOM 836 C C . ASP A 1 107 ? 24.147 -22.175 -17.691 1.00 32.12 107 ASP A C 1
ATOM 838 O O . ASP A 1 107 ? 23.742 -23.336 -17.728 1.00 32.12 107 ASP A O 1
ATOM 842 N N . GLY A 1 108 ? 23.448 -21.160 -18.188 1.00 28.09 108 GLY A N 1
ATOM 843 C CA . GLY A 1 108 ? 22.290 -21.269 -19.061 1.00 28.09 108 GLY A CA 1
ATOM 844 C C . GLY A 1 108 ? 22.272 -20.017 -19.924 1.00 28.09 108 GLY A C 1
ATOM 845 O O . GLY A 1 108 ? 22.034 -18.923 -19.414 1.00 28.09 108 GLY A O 1
ATOM 846 N N . ASP A 1 109 ? 22.638 -20.180 -21.190 1.00 34.12 109 ASP A N 1
ATOM 847 C CA . ASP A 1 109 ? 22.737 -19.120 -22.188 1.00 34.12 109 ASP A CA 1
ATOM 848 C C . ASP A 1 109 ? 21.354 -18.501 -22.464 1.00 34.12 109 ASP A C 1
ATOM 850 O O . ASP A 1 109 ? 20.603 -19.004 -23.295 1.00 34.12 109 ASP A O 1
ATOM 854 N N . ASP A 1 110 ? 21.013 -17.403 -21.785 1.00 33.16 110 ASP A N 1
ATOM 855 C CA . ASP A 1 110 ? 19.841 -16.580 -22.112 1.00 33.16 110 ASP A CA 1
ATOM 856 C C . ASP A 1 110 ? 20.302 -15.295 -22.826 1.00 33.16 110 ASP A C 1
ATOM 858 O O . ASP A 1 110 ? 20.544 -14.247 -22.217 1.00 33.16 110 ASP A O 1
ATOM 862 N N . ASP A 1 111 ? 20.452 -15.412 -24.146 1.00 28.53 111 ASP A N 1
ATOM 863 C CA . ASP A 1 111 ? 20.652 -14.317 -25.098 1.00 28.53 111 ASP A CA 1
ATOM 864 C C . ASP A 1 111 ? 19.308 -13.588 -25.291 1.00 28.53 111 ASP A C 1
ATOM 866 O O . ASP A 1 111 ? 18.416 -14.068 -25.992 1.00 28.53 111 ASP A O 1
ATOM 870 N N . TRP A 1 112 ? 19.102 -12.464 -24.596 1.00 33.28 112 TRP A N 1
ATOM 871 C CA . TRP A 1 112 ? 17.910 -11.630 -24.785 1.00 33.28 112 TRP A CA 1
ATOM 872 C C . TRP A 1 112 ? 18.214 -10.536 -25.812 1.00 33.28 112 TRP A C 1
ATOM 874 O O . TRP A 1 112 ? 18.718 -9.459 -25.477 1.00 33.28 112 TRP A O 1
ATOM 884 N N . ASP A 1 113 ? 17.867 -10.823 -27.066 1.00 30.72 113 ASP A N 1
ATOM 885 C CA . ASP A 1 113 ? 17.846 -9.868 -28.171 1.00 30.72 113 ASP A CA 1
ATOM 886 C C . ASP A 1 113 ? 16.888 -8.697 -27.877 1.00 30.72 113 ASP A C 1
ATOM 888 O O . ASP A 1 113 ? 15.685 -8.860 -27.666 1.00 30.72 113 ASP A O 1
ATOM 892 N N . ASN A 1 114 ? 17.439 -7.484 -27.871 1.00 31.88 114 ASN A N 1
ATOM 893 C CA . ASN A 1 114 ? 16.702 -6.226 -27.804 1.00 31.88 114 ASN A CA 1
ATOM 894 C C . ASN A 1 114 ? 16.371 -5.767 -29.234 1.00 31.88 114 ASN A C 1
ATOM 896 O O . ASN A 1 114 ? 17.116 -4.977 -29.819 1.00 31.88 114 ASN A O 1
ATOM 900 N N . GLU A 1 115 ? 15.277 -6.275 -29.804 1.00 32.44 115 GLU A N 1
ATOM 901 C CA . GLU A 1 115 ? 14.736 -5.798 -31.081 1.00 32.44 115 GLU A CA 1
ATOM 902 C C . GLU A 1 115 ? 13.792 -4.592 -30.868 1.00 32.44 115 GLU A C 1
ATOM 904 O O . GLU A 1 115 ? 12.701 -4.715 -30.327 1.00 32.44 115 GLU A O 1
ATOM 909 N N . ASN A 1 116 ? 14.283 -3.418 -31.286 1.00 29.55 116 ASN A N 1
ATOM 910 C CA . ASN A 1 116 ? 13.604 -2.226 -31.824 1.00 29.55 116 ASN A CA 1
ATOM 911 C C . ASN A 1 116 ? 12.225 -1.760 -31.297 1.00 29.55 116 ASN A C 1
ATOM 913 O O . ASN A 1 116 ? 11.196 -2.389 -31.515 1.00 29.55 116 ASN A O 1
ATOM 917 N N . SER A 1 117 ? 12.182 -0.485 -30.883 1.00 31.50 117 SER A N 1
ATOM 918 C CA . SER A 1 117 ? 11.122 0.434 -31.332 1.00 31.50 117 SER A CA 1
ATOM 919 C C . SER A 1 117 ? 11.732 1.396 -32.355 1.00 31.50 117 SER A C 1
ATOM 921 O O . SER A 1 117 ? 12.474 2.312 -32.008 1.00 31.50 117 SER A O 1
ATOM 923 N N . GLU A 1 118 ? 11.485 1.139 -33.638 1.00 33.16 118 GLU A N 1
ATOM 924 C CA . GLU A 1 118 ? 11.676 2.149 -34.677 1.00 33.16 118 GLU A CA 1
ATOM 925 C C . GLU A 1 118 ? 10.501 3.127 -34.565 1.00 33.16 118 GLU A C 1
ATOM 927 O O . GLU A 1 118 ? 9.338 2.743 -34.687 1.00 33.16 118 GLU A O 1
ATOM 932 N N . GLU A 1 119 ? 10.800 4.383 -34.242 1.00 35.62 119 GLU A N 1
ATOM 933 C CA . GLU A 1 119 ? 9.822 5.465 -34.242 1.00 35.62 119 GLU A CA 1
ATOM 934 C C . GLU A 1 119 ? 9.339 5.692 -35.685 1.00 35.62 119 GLU A C 1
ATOM 936 O O . GLU A 1 119 ? 10.095 6.130 -36.551 1.00 35.62 119 GLU A O 1
ATOM 941 N N . ASP A 1 120 ? 8.075 5.361 -35.960 1.00 34.91 120 ASP A N 1
ATOM 942 C CA . ASP A 1 120 ? 7.419 5.650 -37.238 1.00 34.91 120 ASP A CA 1
ATOM 943 C C . ASP A 1 120 ? 7.117 7.160 -37.333 1.00 34.91 120 ASP A C 1
ATOM 945 O O . ASP A 1 120 ? 6.085 7.668 -36.878 1.00 34.91 120 ASP A O 1
ATOM 949 N N . ASP A 1 121 ? 8.075 7.904 -37.885 1.00 38.50 121 ASP A N 1
ATOM 950 C CA . ASP A 1 121 ? 8.059 9.364 -38.023 1.00 38.50 121 ASP A CA 1
ATOM 951 C C . ASP A 1 121 ? 7.075 9.902 -39.085 1.00 38.50 121 ASP A C 1
ATOM 953 O O . ASP A 1 121 ? 7.050 11.103 -39.362 1.00 38.50 121 ASP A O 1
ATOM 957 N N . ASN A 1 122 ? 6.206 9.065 -39.663 1.00 39.16 122 ASN A N 1
ATOM 958 C CA . ASN A 1 122 ? 5.399 9.443 -40.829 1.00 39.16 122 ASN A CA 1
ATOM 959 C C . ASN A 1 122 ? 3.978 9.982 -40.519 1.00 39.16 122 ASN A C 1
ATOM 961 O O . ASN A 1 122 ? 3.177 10.216 -41.426 1.00 39.16 122 ASN A O 1
ATOM 965 N N . ALA A 1 123 ? 3.622 10.201 -39.246 1.00 40.56 123 ALA A N 1
ATOM 966 C CA . ALA A 1 123 ? 2.279 10.663 -38.863 1.00 40.56 123 ALA A CA 1
ATOM 967 C C . ALA A 1 123 ? 2.096 12.192 -38.997 1.00 40.56 123 ALA A C 1
ATOM 969 O O . ALA A 1 123 ? 2.761 12.984 -38.322 1.00 40.56 123 ALA A O 1
ATOM 970 N N . GLY A 1 124 ? 1.119 12.621 -39.806 1.00 36.28 124 GLY A N 1
ATOM 971 C CA . GLY A 1 124 ? 0.832 14.039 -40.058 1.00 36.28 124 GLY A CA 1
ATOM 972 C C . GLY A 1 124 ? 0.269 14.812 -38.842 1.00 36.28 124 GLY A C 1
ATOM 973 O O . GLY A 1 124 ? -0.296 14.213 -37.920 1.00 36.28 124 GLY A O 1
ATOM 974 N N . PRO A 1 125 ? 0.325 16.163 -38.827 1.00 34.53 125 PRO A N 1
ATOM 975 C CA . PRO A 1 125 ? -0.017 16.991 -37.656 1.00 34.53 125 PRO A CA 1
ATOM 976 C C . PRO A 1 125 ? -1.431 16.778 -37.089 1.00 34.53 125 PRO A C 1
ATOM 978 O O . PRO A 1 125 ? -1.625 16.801 -35.875 1.00 34.53 125 PRO A O 1
ATOM 981 N N . LYS A 1 126 ? -2.426 16.522 -37.951 1.00 33.91 126 LYS A N 1
ATOM 982 C CA . LYS A 1 126 ? -3.818 16.252 -37.538 1.00 33.91 126 LYS A CA 1
ATOM 983 C C . LYS A 1 126 ? -3.981 14.880 -36.873 1.00 33.91 126 LYS A C 1
ATOM 985 O O . LYS A 1 126 ? -4.740 14.752 -35.915 1.00 33.91 126 LYS A O 1
ATOM 990 N N . GLN A 1 127 ? -3.251 13.870 -37.348 1.00 35.62 127 GLN A N 1
ATOM 991 C CA . GLN A 1 127 ? -3.242 12.532 -36.750 1.00 35.62 127 GLN A CA 1
ATOM 992 C C . GLN A 1 127 ? -2.514 12.546 -35.402 1.00 35.62 127 GLN A C 1
ATOM 994 O O . GLN A 1 127 ? -3.020 11.973 -34.440 1.00 35.62 127 GLN A O 1
ATOM 999 N N . ARG A 1 128 ? -1.403 13.294 -35.292 1.00 30.67 128 ARG A N 1
ATOM 1000 C CA . ARG A 1 128 ? -0.726 13.559 -34.012 1.00 30.67 128 ARG A CA 1
ATOM 1001 C C . ARG A 1 128 ? -1.669 14.243 -33.016 1.00 30.67 128 ARG A C 1
ATOM 1003 O O . ARG A 1 128 ? -1.862 13.721 -31.925 1.00 30.67 128 ARG A O 1
ATOM 1010 N N . ALA A 1 129 ? -2.332 15.337 -33.396 1.00 32.62 129 ALA A N 1
ATOM 1011 C CA . ALA A 1 129 ? -3.281 16.038 -32.523 1.00 32.62 129 ALA A CA 1
ATOM 1012 C C . ALA A 1 129 ? -4.457 15.150 -32.067 1.00 32.62 129 ALA A C 1
ATOM 1014 O O . ALA A 1 129 ? -4.829 15.180 -30.897 1.00 32.62 129 ALA A O 1
ATOM 1015 N N . SER A 1 130 ? -5.006 14.312 -32.956 1.00 39.00 130 SER A N 1
ATOM 1016 C CA . SER A 1 130 ? -6.061 13.352 -32.600 1.00 39.00 130 SER A CA 1
ATOM 1017 C C . SER A 1 130 ? -5.562 12.252 -31.655 1.00 39.00 130 SER A C 1
ATOM 1019 O O . SER A 1 130 ? -6.276 11.890 -30.721 1.00 39.00 130 SER A O 1
ATOM 1021 N N . LYS A 1 131 ? -4.334 11.749 -31.852 1.00 34.34 131 LYS A N 1
ATOM 1022 C CA . LYS A 1 131 ? -3.684 10.794 -30.942 1.00 34.34 131 LYS A CA 1
ATOM 1023 C C . LYS A 1 131 ? -3.511 11.413 -29.552 1.00 34.34 131 LYS A C 1
ATOM 1025 O O . LYS A 1 131 ? -3.966 10.824 -28.580 1.00 34.34 131 LYS A O 1
ATOM 1030 N N . TYR A 1 132 ? -2.968 12.630 -29.462 1.00 37.78 132 TYR A N 1
ATOM 1031 C CA . TYR A 1 132 ? -2.776 13.332 -28.187 1.00 37.78 132 TYR A CA 1
ATOM 1032 C C . TYR A 1 132 ? -4.098 13.682 -27.481 1.00 37.78 132 TYR A C 1
ATOM 1034 O O . TYR A 1 132 ? -4.212 13.481 -26.276 1.00 37.78 132 TYR A O 1
ATOM 1042 N N . ALA A 1 133 ? -5.134 14.115 -28.205 1.00 42.91 133 ALA A N 1
ATOM 1043 C CA . ALA A 1 133 ? -6.450 14.370 -27.611 1.00 42.91 133 ALA A CA 1
ATOM 1044 C C . ALA A 1 133 ? -7.074 13.096 -27.008 1.00 42.91 133 ALA A C 1
ATOM 1046 O O . ALA A 1 133 ? -7.576 13.120 -25.887 1.00 42.91 133 ALA A O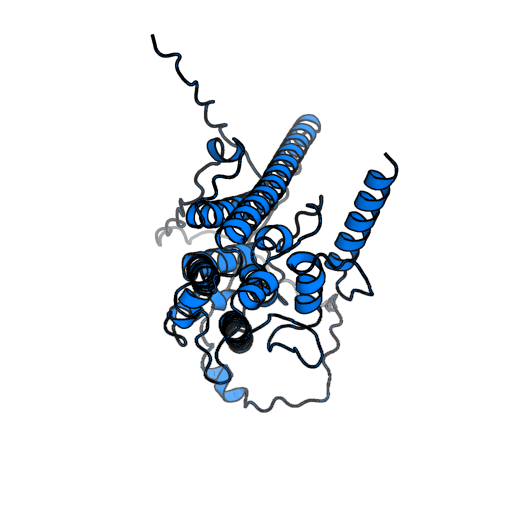 1
ATOM 1047 N N . LYS A 1 134 ? -6.958 11.955 -27.702 1.00 51.88 134 LYS A N 1
ATOM 1048 C CA . LYS A 1 134 ? -7.402 10.649 -27.183 1.00 51.88 134 LYS A CA 1
ATOM 1049 C C . LYS A 1 134 ? -6.607 10.222 -25.945 1.00 51.88 134 LYS A C 1
ATOM 1051 O O . LYS A 1 134 ? -7.196 9.665 -25.020 1.00 51.88 134 LYS A O 1
ATOM 1056 N N . THR A 1 135 ? -5.306 10.533 -25.900 1.00 57.91 135 THR A N 1
ATOM 1057 C CA . THR A 1 135 ? -4.483 10.267 -24.710 1.00 57.91 135 THR A CA 1
ATOM 1058 C C . THR A 1 135 ? -4.890 11.117 -23.505 1.00 57.91 135 THR A C 1
ATOM 1060 O O . THR A 1 135 ? -4.903 10.640 -22.370 1.00 57.91 135 THR A O 1
ATOM 1063 N N . GLU A 1 136 ? -5.307 12.368 -23.724 1.00 61.75 136 GLU A N 1
ATOM 1064 C CA . GLU A 1 136 ? -5.801 13.230 -22.647 1.00 61.75 136 GLU A CA 1
ATOM 1065 C C . GLU A 1 136 ? -7.134 12.751 -22.069 1.00 61.75 136 GLU A C 1
ATOM 1067 O O . GLU A 1 136 ? -7.339 12.838 -20.856 1.00 61.75 136 GLU A O 1
ATOM 1072 N N . ASP A 1 137 ? -8.032 12.239 -22.907 1.00 65.19 137 ASP A N 1
ATOM 1073 C CA . ASP A 1 137 ? -9.323 11.724 -22.452 1.00 65.19 137 ASP A CA 1
ATOM 1074 C C . ASP A 1 137 ? -9.144 10.448 -21.619 1.00 65.19 137 ASP A C 1
ATOM 1076 O O . ASP A 1 137 ? -9.658 10.374 -20.504 1.00 65.19 137 ASP A O 1
ATOM 1080 N N . ALA A 1 138 ? -8.284 9.518 -22.053 1.00 63.72 138 ALA A N 1
ATOM 1081 C CA . ALA A 1 138 ? -7.922 8.342 -21.257 1.00 63.72 138 ALA A CA 1
ATOM 1082 C C . ALA A 1 138 ? -7.281 8.720 -19.905 1.00 63.72 138 ALA A C 1
ATOM 1084 O O . ALA A 1 138 ? -7.535 8.092 -18.871 1.00 63.72 138 ALA A O 1
ATOM 1085 N N . VAL A 1 139 ? -6.466 9.783 -19.879 1.00 66.31 139 VAL A N 1
ATOM 1086 C CA . VAL A 1 139 ? -5.868 10.312 -18.645 1.00 66.31 139 VAL A CA 1
ATOM 1087 C C . VAL A 1 139 ? -6.932 10.854 -17.692 1.00 66.31 139 VAL A C 1
ATOM 1089 O O . VAL A 1 139 ? -6.831 10.596 -16.487 1.00 66.31 139 VAL A O 1
ATOM 1092 N N . LYS A 1 140 ? -7.925 11.590 -18.202 1.00 71.94 140 LYS A N 1
ATOM 1093 C CA . LYS A 1 140 ? -9.036 12.139 -17.411 1.00 71.94 140 LYS A CA 1
ATOM 1094 C C . LYS A 1 140 ? -9.943 11.031 -16.887 1.00 71.94 140 LYS A C 1
ATOM 1096 O O . LYS A 1 140 ? -10.261 11.038 -15.700 1.00 71.94 140 LYS A O 1
ATOM 1101 N N . ASP A 1 141 ? -10.276 10.049 -17.719 1.00 70.94 141 ASP A N 1
ATOM 1102 C CA . ASP A 1 141 ? -11.114 8.908 -17.340 1.00 70.94 141 ASP A CA 1
ATOM 1103 C C . ASP A 1 141 ? -10.470 8.109 -16.206 1.00 70.94 141 ASP A C 1
ATOM 1105 O O . ASP A 1 141 ? -11.099 7.815 -15.189 1.00 70.94 141 ASP A O 1
ATOM 1109 N N . ALA A 1 142 ? -9.168 7.852 -16.315 1.00 72.69 142 ALA A N 1
ATOM 1110 C CA . ALA A 1 142 ? -8.399 7.199 -15.268 1.00 72.69 142 ALA A CA 1
ATOM 1111 C C . ALA A 1 142 ? -8.358 7.994 -13.953 1.00 72.69 142 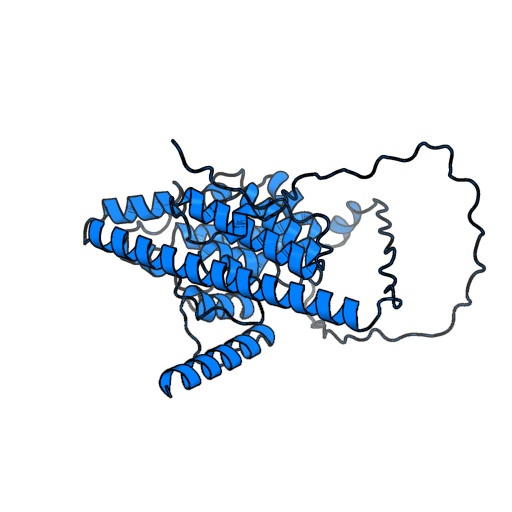ALA A C 1
ATOM 1113 O O . ALA A 1 142 ? -8.374 7.412 -12.868 1.00 72.69 142 ALA A O 1
ATOM 1114 N N . GLN A 1 143 ? -8.280 9.325 -14.023 1.00 77.69 143 GLN A N 1
ATOM 1115 C CA . GLN A 1 143 ? -8.335 10.174 -12.831 1.00 77.69 143 GLN A CA 1
ATOM 1116 C C . GLN A 1 143 ? -9.714 10.152 -12.184 1.00 77.69 143 GLN A C 1
ATOM 1118 O O . GLN A 1 143 ? -9.807 9.989 -10.969 1.00 77.69 143 GLN A O 1
ATOM 1123 N N . ALA A 1 144 ? -10.768 10.295 -12.987 1.00 80.44 144 ALA A N 1
ATOM 1124 C CA . ALA A 1 144 ? -12.146 10.238 -12.524 1.00 80.44 144 ALA A CA 1
ATOM 1125 C C . ALA A 1 144 ? -12.447 8.882 -11.874 1.00 80.44 144 ALA A C 1
ATOM 1127 O O . ALA A 1 144 ? -13.064 8.826 -10.810 1.00 80.44 144 ALA A O 1
ATOM 1128 N N . TYR A 1 145 ? -11.934 7.795 -12.452 1.00 81.56 145 TYR A N 1
ATOM 1129 C CA . TYR A 1 145 ? -12.018 6.463 -11.870 1.00 81.56 145 TYR A CA 1
ATOM 1130 C C . TYR A 1 145 ? -11.313 6.375 -10.509 1.00 81.56 145 TYR A C 1
ATOM 1132 O O . TYR A 1 145 ? -11.899 5.905 -9.536 1.00 81.56 145 TYR A O 1
ATOM 1140 N N . LEU A 1 146 ? -10.064 6.841 -10.403 1.00 81.69 146 LEU A N 1
ATOM 1141 C CA . LEU A 1 146 ? -9.330 6.791 -9.135 1.00 81.69 146 LEU A CA 1
ATOM 1142 C C . LEU A 1 146 ? -9.991 7.648 -8.049 1.00 81.69 146 LEU A C 1
ATOM 1144 O O . LEU A 1 146 ? -10.077 7.216 -6.902 1.00 81.69 146 LEU A O 1
ATOM 1148 N N . GLU A 1 147 ? -10.470 8.842 -8.396 1.00 83.56 147 GLU A N 1
ATOM 1149 C CA . GLU A 1 147 ? -11.137 9.743 -7.454 1.00 83.56 147 GLU A CA 1
ATOM 1150 C C . GLU A 1 147 ? -12.484 9.165 -6.987 1.00 83.56 147 GLU A C 1
ATOM 1152 O O . GLU A 1 147 ? -12.739 9.106 -5.784 1.00 83.56 147 GLU A O 1
ATOM 1157 N N . SER A 1 148 ? -13.312 8.664 -7.913 1.00 81.44 148 SER A N 1
ATOM 1158 C CA . SER A 1 148 ? -14.595 8.020 -7.583 1.00 81.44 148 SER A CA 1
ATOM 1159 C C . SER A 1 148 ? -14.403 6.765 -6.735 1.00 81.44 148 SER A C 1
ATOM 1161 O O . SER A 1 148 ? -15.092 6.589 -5.733 1.00 81.44 148 SER A O 1
ATOM 1163 N N . THR A 1 149 ? -13.415 5.936 -7.071 1.00 80.88 149 THR A N 1
ATOM 1164 C CA . THR A 1 149 ? -13.076 4.722 -6.324 1.00 80.88 149 THR A CA 1
ATOM 1165 C C . THR A 1 149 ? -12.628 5.039 -4.899 1.00 80.88 149 THR A C 1
ATOM 1167 O O . THR A 1 149 ? -13.122 4.441 -3.944 1.00 80.88 149 THR A O 1
ATOM 1170 N N . ARG A 1 150 ? -11.727 6.016 -4.729 1.00 84.12 150 ARG A N 1
ATOM 1171 C CA . ARG A 1 150 ? -11.268 6.458 -3.402 1.00 84.12 150 ARG A CA 1
ATOM 1172 C C . ARG A 1 150 ? -12.407 7.049 -2.579 1.00 84.12 150 ARG A C 1
ATOM 1174 O O . ARG A 1 150 ? -12.512 6.766 -1.390 1.00 84.12 150 ARG A O 1
ATOM 1181 N N . SER A 1 151 ? -13.269 7.848 -3.206 1.00 83.81 151 SER A N 1
ATOM 1182 C CA . SER A 1 151 ? -14.441 8.411 -2.538 1.00 83.81 151 SER A CA 1
ATOM 1183 C C . SER A 1 151 ? -15.406 7.313 -2.085 1.00 83.81 151 SER A C 1
ATOM 1185 O O . SER A 1 151 ? -15.814 7.323 -0.927 1.00 83.81 151 SER A O 1
ATOM 1187 N N . ALA A 1 152 ? -15.702 6.334 -2.943 1.00 84.75 152 ALA A N 1
ATOM 1188 C CA . ALA A 1 152 ? -16.582 5.215 -2.617 1.00 84.75 152 ALA A CA 1
ATOM 1189 C C . ALA A 1 152 ? -16.030 4.347 -1.473 1.00 84.75 152 ALA A C 1
ATOM 1191 O O . ALA A 1 152 ? -16.783 3.959 -0.583 1.00 84.75 152 ALA A O 1
ATOM 1192 N N . LEU A 1 153 ? -14.717 4.093 -1.455 1.00 84.75 153 LEU A N 1
ATOM 1193 C CA . LEU A 1 153 ? -14.046 3.396 -0.354 1.00 84.75 153 LEU A CA 1
ATOM 1194 C C . LEU A 1 153 ? -14.190 4.124 0.976 1.00 84.75 153 LEU A C 1
ATOM 1196 O O . LEU A 1 153 ? -14.515 3.493 1.977 1.00 84.75 153 LEU A O 1
ATOM 1200 N N . ASN A 1 154 ? -13.965 5.439 0.988 1.00 85.44 154 ASN A N 1
ATOM 1201 C CA . ASN A 1 154 ? -14.089 6.234 2.207 1.00 85.44 154 ASN A CA 1
ATOM 1202 C C . ASN A 1 154 ? -15.535 6.264 2.709 1.00 85.44 154 ASN A C 1
ATOM 1204 O O . ASN A 1 154 ? -15.762 6.066 3.896 1.00 85.44 154 ASN A O 1
ATOM 1208 N N . VAL A 1 155 ? -16.514 6.429 1.812 1.00 87.38 155 VAL A N 1
ATOM 1209 C CA . VAL A 1 155 ? -17.940 6.388 2.177 1.00 87.38 155 VAL A CA 1
ATOM 1210 C C . VAL A 1 155 ? -18.310 5.029 2.769 1.00 87.38 155 VAL A C 1
ATOM 1212 O O . VAL A 1 155 ? -18.885 4.977 3.854 1.00 87.38 155 VAL A O 1
ATOM 1215 N N . GLN A 1 156 ? -17.929 3.929 2.111 1.00 87.12 156 GLN A N 1
ATOM 1216 C CA . GLN A 1 156 ? -18.196 2.587 2.630 1.00 87.12 156 GLN A CA 1
ATOM 1217 C C . GLN A 1 156 ? -17.507 2.376 3.985 1.00 87.12 156 GLN A C 1
ATOM 1219 O O . GLN A 1 156 ? -18.105 1.812 4.900 1.00 87.12 156 GLN A O 1
ATOM 1224 N N . PHE A 1 157 ? -16.262 2.832 4.130 1.00 89.44 157 PHE A N 1
ATOM 1225 C CA . PHE A 1 157 ? -15.530 2.744 5.387 1.00 89.44 157 PHE A CA 1
ATOM 1226 C C . PHE A 1 157 ? -16.244 3.505 6.508 1.00 89.44 157 PHE A C 1
ATOM 1228 O O . PHE A 1 157 ? -16.438 2.943 7.580 1.00 89.44 157 PHE A O 1
ATOM 1235 N N . ASP A 1 158 ? -16.692 4.735 6.258 1.00 89.56 158 ASP A N 1
ATOM 1236 C CA . ASP A 1 158 ? -17.409 5.551 7.239 1.00 89.56 158 ASP A CA 1
ATOM 1237 C C . ASP A 1 158 ? -18.759 4.929 7.625 1.00 89.56 158 ASP A C 1
ATOM 1239 O O . ASP A 1 158 ? -19.143 4.939 8.796 1.00 89.56 158 ASP A O 1
ATOM 1243 N N . GLU A 1 159 ? -19.489 4.351 6.669 1.00 90.62 159 GLU A N 1
ATOM 1244 C CA . GLU A 1 159 ? -20.726 3.608 6.933 1.00 90.62 159 GLU A CA 1
ATOM 1245 C C . GLU A 1 159 ? -20.474 2.375 7.804 1.00 90.62 159 GLU A C 1
ATOM 1247 O O . GLU A 1 159 ? -21.184 2.151 8.788 1.00 90.62 159 GLU A O 1
ATOM 1252 N N . ARG A 1 160 ? -19.440 1.589 7.485 1.00 89.50 160 ARG A N 1
ATOM 1253 C CA . ARG A 1 160 ? -19.044 0.413 8.272 1.00 89.50 160 ARG A CA 1
ATOM 1254 C C . ARG A 1 160 ? -18.545 0.804 9.656 1.00 89.50 160 ARG A C 1
ATOM 1256 O O . ARG A 1 160 ? -18.917 0.158 10.628 1.00 89.50 160 ARG A O 1
ATOM 1263 N N . ALA A 1 161 ? -17.789 1.892 9.765 1.00 91.25 161 ALA A N 1
ATOM 1264 C CA . ALA A 1 161 ? -17.335 2.442 11.035 1.00 91.25 161 ALA A CA 1
ATOM 1265 C C . ALA A 1 161 ? -18.516 2.855 11.927 1.00 91.25 161 ALA A C 1
ATOM 1267 O O . ALA A 1 161 ? -18.507 2.572 13.124 1.00 91.25 161 ALA A O 1
ATOM 1268 N N . LYS A 1 162 ? -19.565 3.460 11.350 1.00 92.75 162 LYS A N 1
ATOM 1269 C CA . LYS A 1 162 ? -20.815 3.774 12.066 1.00 92.75 162 LYS A CA 1
ATOM 1270 C C . LYS A 1 162 ? -21.569 2.516 12.505 1.00 92.75 162 LYS A C 1
ATOM 1272 O O . LYS A 1 162 ? -22.079 2.484 13.618 1.00 92.75 162 LYS A O 1
ATOM 1277 N N . GLN A 1 163 ? -21.631 1.485 11.657 1.00 92.25 163 GLN A N 1
ATOM 1278 C CA . GLN A 1 163 ? -22.269 0.198 11.985 1.00 92.25 16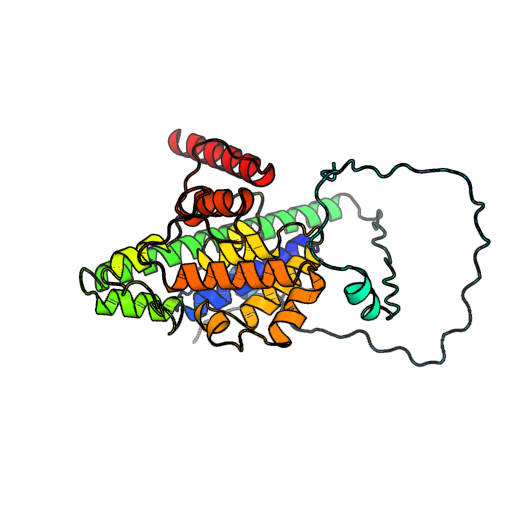3 GLN A CA 1
ATOM 1279 C C . GLN A 1 163 ? -21.517 -0.573 13.082 1.00 92.25 163 GLN A C 1
ATOM 1281 O O . GLN A 1 163 ? -22.141 -1.252 13.906 1.00 92.25 163 GLN A O 1
ATOM 1286 N N . ALA A 1 164 ? -20.184 -0.486 13.069 1.00 93.50 164 ALA A N 1
ATOM 1287 C CA . ALA A 1 164 ? -19.314 -1.081 14.070 1.00 93.50 164 ALA A CA 1
ATOM 1288 C C . ALA A 1 164 ? -19.427 -0.347 15.412 1.00 93.50 164 ALA A C 1
ATOM 1290 O O . ALA A 1 164 ? -19.583 -0.987 16.445 1.00 93.50 164 ALA A O 1
ATOM 1291 N N . GLY A 1 165 ? -19.412 0.989 15.413 1.00 93.19 165 GLY A N 1
ATOM 1292 C CA . GLY A 1 165 ? -19.438 1.769 16.649 1.00 93.19 165 GLY A CA 1
ATOM 1293 C C . GLY A 1 165 ? -18.251 1.403 17.548 1.00 93.19 165 GLY A C 1
ATOM 1294 O O . GLY A 1 165 ? -17.090 1.581 17.154 1.00 93.19 165 GLY A O 1
ATOM 1295 N N . ASP A 1 166 ? -18.554 0.867 18.730 1.00 92.19 166 ASP A N 1
ATOM 1296 C CA . ASP A 1 166 ? -17.571 0.386 19.713 1.00 92.19 166 ASP A CA 1
ATOM 1297 C C . ASP A 1 166 ? -17.547 -1.151 19.838 1.00 92.19 166 ASP A C 1
ATOM 1299 O O . ASP A 1 166 ? -16.894 -1.705 20.718 1.00 92.19 166 ASP A O 1
ATOM 1303 N N . ASP A 1 167 ? -18.233 -1.852 18.933 1.00 95.88 167 ASP A N 1
ATOM 1304 C CA . ASP A 1 167 ? -18.277 -3.312 18.870 1.00 95.88 167 ASP A CA 1
ATOM 1305 C C . ASP A 1 167 ? -16.978 -3.868 18.263 1.00 95.88 167 ASP A C 1
ATOM 1307 O O . ASP A 1 167 ? -16.707 -3.734 17.064 1.00 95.88 167 ASP A O 1
ATOM 1311 N N . SER A 1 168 ? -16.162 -4.484 19.118 1.00 94.56 168 SER A N 1
ATOM 1312 C CA . SER A 1 168 ? -14.855 -5.039 18.757 1.00 94.56 168 SER A CA 1
ATOM 1313 C C . SER A 1 168 ? -14.958 -6.160 17.718 1.00 94.56 168 SER A C 1
ATOM 1315 O O . SER A 1 168 ? -14.149 -6.213 16.788 1.00 94.56 168 SER A O 1
ATOM 1317 N N . ASP A 1 169 ? -15.992 -7.001 17.804 1.00 94.81 169 ASP A N 1
ATOM 1318 C CA . ASP A 1 169 ? -16.178 -8.142 16.904 1.00 94.81 169 ASP A CA 1
ATOM 1319 C C . ASP A 1 169 ? -16.507 -7.673 15.487 1.00 94.81 169 ASP A C 1
ATOM 1321 O O . ASP A 1 169 ? -16.025 -8.245 14.508 1.00 94.81 169 ASP A O 1
ATOM 1325 N N . LYS A 1 170 ? -17.260 -6.575 15.351 1.00 96.31 170 LYS A N 1
ATOM 1326 C CA . LYS A 1 170 ? -17.510 -5.951 14.042 1.00 96.31 170 LYS A CA 1
ATOM 1327 C C . LYS A 1 170 ? -16.247 -5.352 13.431 1.00 96.31 170 LYS A C 1
ATOM 1329 O O . LYS A 1 170 ? -16.048 -5.470 12.221 1.00 96.31 170 LYS A O 1
ATOM 1334 N N . TRP A 1 171 ? -15.381 -4.735 14.237 1.00 96.75 171 TRP A N 1
ATOM 1335 C CA . TRP A 1 171 ? -14.086 -4.241 13.759 1.00 96.75 171 TRP A CA 1
ATOM 1336 C C . TRP A 1 171 ? -13.159 -5.386 13.341 1.00 96.75 171 TRP A C 1
ATOM 1338 O O . TRP A 1 171 ? -12.514 -5.301 12.294 1.00 96.75 171 TRP A O 1
ATOM 1348 N N . HIS A 1 172 ? -13.138 -6.480 14.101 1.00 95.94 172 HIS A N 1
ATOM 1349 C CA . HIS A 1 172 ? -12.414 -7.690 13.728 1.00 95.94 172 HIS A CA 1
ATOM 1350 C C . HIS A 1 172 ? -12.962 -8.304 12.430 1.00 95.94 172 HIS A C 1
ATOM 1352 O O . HIS A 1 172 ? -12.194 -8.599 11.513 1.00 95.94 172 HIS A O 1
ATOM 1358 N N . ALA A 1 173 ? -14.286 -8.418 12.294 1.00 95.31 173 ALA A N 1
ATOM 1359 C CA . ALA A 1 173 ? -14.929 -8.915 11.080 1.00 95.31 173 ALA A CA 1
ATOM 1360 C C . ALA A 1 173 ? -14.581 -8.056 9.852 1.00 95.31 173 ALA A C 1
ATOM 1362 O O . ALA A 1 173 ? -14.312 -8.596 8.778 1.00 95.31 173 ALA A O 1
ATOM 1363 N N . GLU A 1 174 ? -14.517 -6.729 10.002 1.00 94.75 174 GLU A N 1
ATOM 1364 C CA . GLU A 1 174 ? -14.060 -5.829 8.938 1.00 94.75 174 GLU A CA 1
ATOM 1365 C C . GLU A 1 174 ? -12.581 -6.058 8.580 1.00 94.75 174 GLU A C 1
ATOM 1367 O O . GLU A 1 174 ? -12.233 -6.080 7.396 1.00 94.75 174 GLU A O 1
ATOM 1372 N N . ALA A 1 175 ? -11.711 -6.288 9.570 1.00 95.75 175 ALA A N 1
ATOM 1373 C CA . ALA A 1 175 ? -10.309 -6.631 9.329 1.00 95.75 175 ALA A CA 1
ATOM 1374 C C . ALA A 1 175 ? -10.174 -7.938 8.527 1.00 95.75 175 ALA A C 1
ATOM 1376 O O . ALA A 1 175 ? -9.481 -7.962 7.506 1.00 95.75 175 ALA A O 1
ATOM 1377 N N . VAL A 1 176 ? -10.880 -8.997 8.940 1.00 95.56 176 VAL A N 1
ATOM 1378 C CA . VAL A 1 176 ? -10.890 -10.301 8.255 1.00 95.56 176 VAL A CA 1
ATOM 1379 C C . VAL A 1 176 ? -11.421 -10.158 6.831 1.00 95.56 176 VAL A C 1
ATOM 1381 O O . VAL A 1 176 ? -10.835 -10.691 5.890 1.00 95.56 176 VAL A O 1
ATOM 1384 N N . ARG A 1 177 ? -12.495 -9.386 6.637 1.00 92.94 177 ARG A N 1
ATOM 1385 C CA . ARG A 1 177 ? -13.083 -9.138 5.315 1.00 92.94 177 ARG A CA 1
ATOM 1386 C C . ARG A 1 177 ? -12.093 -8.478 4.353 1.00 92.94 177 ARG A C 1
ATOM 1388 O O . ARG A 1 177 ? -12.060 -8.827 3.175 1.00 92.94 177 ARG A O 1
ATOM 1395 N N . ARG A 1 178 ? -11.299 -7.513 4.831 1.00 93.06 178 ARG A N 1
ATOM 1396 C CA . ARG A 1 178 ? -10.340 -6.772 3.994 1.00 93.06 178 ARG A CA 1
ATOM 1397 C C . ARG A 1 178 ? -9.048 -7.538 3.740 1.00 93.06 178 ARG A C 1
ATOM 1399 O O . ARG A 1 178 ? -8.520 -7.500 2.628 1.00 93.06 178 ARG A O 1
ATOM 1406 N N . TRP A 1 179 ? -8.524 -8.199 4.766 1.00 95.69 179 TRP A N 1
ATOM 1407 C CA . TRP A 1 179 ? -7.141 -8.678 4.778 1.00 95.69 179 TRP A CA 1
ATOM 1408 C C . TRP A 1 179 ? -7.007 -10.191 4.967 1.00 95.69 179 TRP A C 1
ATOM 1410 O O . TRP A 1 179 ? -5.904 -10.719 4.819 1.00 95.69 179 TRP A O 1
ATOM 1420 N N . GLY A 1 180 ? -8.117 -10.895 5.181 1.00 95.06 180 GLY A N 1
ATOM 1421 C CA . GLY A 1 180 ? -8.216 -12.350 5.291 1.00 95.06 180 GLY A CA 1
ATOM 1422 C C . GLY A 1 180 ? -8.075 -12.879 6.721 1.00 95.06 180 GLY A C 1
ATOM 1423 O O . GLY A 1 180 ? -7.915 -12.117 7.668 1.00 95.06 180 GLY A O 1
ATOM 1424 N N . ALA A 1 181 ? -8.141 -14.203 6.866 1.00 94.62 181 ALA A N 1
ATOM 1425 C CA . ALA A 1 181 ? -8.251 -14.889 8.157 1.00 94.62 181 ALA A CA 1
ATOM 1426 C C . ALA A 1 181 ? -7.001 -14.818 9.055 1.00 94.62 181 ALA A C 1
ATOM 1428 O O . ALA A 1 181 ? -7.098 -15.101 10.242 1.00 94.62 181 ALA A O 1
ATOM 1429 N N . SER A 1 182 ? -5.837 -14.440 8.520 1.00 93.94 182 SER A N 1
ATOM 1430 C CA . SER A 1 182 ? -4.585 -14.353 9.285 1.00 93.94 182 SER A CA 1
ATOM 1431 C C . SER A 1 182 ? -4.414 -13.015 10.018 1.00 93.94 182 SER A C 1
ATOM 1433 O O . SER A 1 182 ? -3.350 -12.764 10.584 1.00 93.94 182 SER A O 1
ATOM 1435 N N . VAL A 1 183 ? -5.408 -12.118 9.994 1.00 94.50 183 VAL A N 1
ATOM 1436 C CA . VAL A 1 183 ? -5.354 -10.882 10.792 1.00 94.50 183 VAL A CA 1
ATOM 1437 C C . VAL A 1 183 ? -5.266 -11.217 12.276 1.00 94.50 183 VAL A C 1
ATOM 1439 O O . VAL A 1 183 ? -5.998 -12.059 12.781 1.00 94.50 183 VAL A O 1
ATOM 1442 N N . GLY A 1 184 ? -4.337 -10.575 12.980 1.00 88.38 184 GLY A N 1
ATOM 1443 C CA . GLY A 1 184 ? -4.086 -10.878 14.385 1.00 88.38 184 GLY A CA 1
ATOM 1444 C C . GLY A 1 184 ? -3.385 -12.198 14.661 1.00 88.38 184 GLY A C 1
ATOM 1445 O O . GLY A 1 184 ? -3.247 -12.548 15.828 1.00 88.38 184 GLY A O 1
ATOM 1446 N N . ALA A 1 185 ? -2.874 -12.893 13.639 1.00 80.88 185 ALA A N 1
ATOM 1447 C CA . ALA A 1 185 ? -1.907 -13.967 13.830 1.00 80.88 185 ALA A CA 1
ATOM 1448 C C . ALA A 1 185 ? -0.577 -13.360 14.317 1.00 80.88 185 ALA A C 1
ATOM 1450 O O . ALA A 1 185 ? 0.296 -12.985 13.534 1.00 80.88 185 ALA A O 1
ATOM 1451 N N . THR A 1 186 ? -0.469 -13.170 15.627 1.00 71.50 186 THR A N 1
ATOM 1452 C CA . THR A 1 186 ? 0.673 -12.573 16.319 1.00 71.50 186 THR A CA 1
ATOM 1453 C C . THR A 1 186 ? 1.139 -13.524 17.410 1.00 71.50 186 THR A C 1
ATOM 1455 O O . THR A 1 186 ? 0.331 -14.040 18.176 1.00 71.50 186 THR A O 1
ATOM 1458 N N . GLU A 1 187 ? 2.445 -13.758 17.478 1.00 64.56 187 GLU A N 1
ATOM 1459 C CA . GLU A 1 187 ? 3.057 -14.556 18.548 1.00 64.56 187 GLU A CA 1
ATOM 1460 C C . GLU A 1 187 ? 3.396 -13.702 19.782 1.00 64.56 187 GLU A C 1
ATOM 1462 O O . GLU A 1 187 ? 3.737 -14.245 20.827 1.00 64.56 187 GLU A O 1
ATOM 1467 N N . VAL A 1 188 ? 3.326 -12.368 19.664 1.00 70.00 188 VAL A N 1
ATOM 1468 C CA . VAL A 1 188 ? 3.917 -11.437 20.641 1.00 70.00 188 VAL A CA 1
ATOM 1469 C C . VAL A 1 188 ? 2.862 -10.813 21.554 1.00 70.00 188 VAL A C 1
ATOM 1471 O O . VAL A 1 188 ? 2.927 -10.976 22.767 1.00 70.00 188 VAL A O 1
ATOM 1474 N N . GLU A 1 189 ? 1.876 -10.113 20.991 1.00 76.62 189 GLU A N 1
ATOM 1475 C CA . GLU A 1 189 ? 0.832 -9.428 21.767 1.00 76.62 189 GLU A CA 1
ATOM 1476 C C . GLU A 1 189 ? -0.528 -9.543 21.078 1.00 76.62 189 GLU A C 1
ATOM 1478 O O . GLU A 1 189 ? -0.626 -9.158 19.908 1.00 76.62 189 GLU A O 1
ATOM 1483 N N . PRO A 1 190 ? -1.580 -10.016 21.772 1.00 86.31 190 PRO A N 1
ATOM 1484 C CA . PRO A 1 190 ? -2.913 -10.114 21.196 1.00 86.31 190 PRO A CA 1
ATOM 1485 C C . PRO A 1 190 ? -3.473 -8.726 20.866 1.00 86.31 190 PRO A C 1
ATOM 1487 O O . PRO A 1 190 ? -3.261 -7.751 21.589 1.00 86.31 190 PRO A O 1
ATOM 1490 N N . ILE A 1 191 ? -4.241 -8.638 19.781 1.00 91.81 191 ILE A N 1
ATOM 1491 C CA . ILE A 1 191 ? -4.914 -7.393 19.408 1.00 91.81 191 ILE A CA 1
ATOM 1492 C C . ILE A 1 191 ? -6.129 -7.202 20.312 1.00 91.81 191 ILE A C 1
ATOM 1494 O O . ILE A 1 191 ? -7.095 -7.957 20.242 1.00 91.81 191 ILE A O 1
ATOM 1498 N N . THR A 1 192 ? -6.079 -6.165 21.141 1.00 91.44 192 THR A N 1
ATOM 1499 C CA . THR A 1 192 ? -7.182 -5.772 22.029 1.00 91.44 192 THR A CA 1
ATOM 1500 C C . THR A 1 192 ? -8.075 -4.702 21.402 1.00 91.44 192 THR A C 1
ATOM 1502 O O . THR A 1 192 ? -9.294 -4.755 21.539 1.00 91.44 192 THR A O 1
ATOM 1505 N N . ASP A 1 193 ? -7.484 -3.751 20.672 1.00 95.19 193 ASP A N 1
ATOM 1506 C CA . ASP A 1 193 ? -8.184 -2.637 20.025 1.00 95.19 193 ASP A CA 1
ATOM 1507 C C . ASP A 1 193 ? -8.276 -2.844 18.502 1.00 95.19 193 ASP A C 1
ATOM 1509 O O . ASP A 1 193 ? -7.454 -2.355 17.715 1.00 95.19 193 ASP A O 1
ATOM 1513 N N . TRP A 1 194 ? -9.307 -3.579 18.073 1.00 95.94 194 TRP A N 1
ATOM 1514 C CA . TRP A 1 194 ? -9.575 -3.833 16.654 1.00 95.94 194 TRP A CA 1
ATOM 1515 C C . TRP A 1 194 ? -9.954 -2.567 15.875 1.00 95.94 194 TRP A C 1
ATOM 1517 O O . TRP A 1 194 ? -9.657 -2.461 14.682 1.00 95.94 194 TRP A O 1
ATOM 1527 N N . LYS A 1 195 ? -10.538 -1.563 16.538 1.00 96.56 195 LYS A N 1
ATOM 1528 C CA . LYS A 1 195 ? -10.846 -0.265 15.926 1.00 96.56 195 LYS A CA 1
ATOM 1529 C C . LYS A 1 195 ? -9.560 0.459 15.544 1.00 96.56 195 LYS A C 1
ATOM 1531 O O . LYS A 1 195 ? -9.403 0.870 14.393 1.00 96.56 195 LYS A O 1
ATOM 1536 N N . ALA A 1 196 ? -8.593 0.559 16.457 1.00 95.62 196 ALA A N 1
ATOM 1537 C CA . ALA A 1 196 ? -7.275 1.112 16.153 1.00 95.62 196 ALA A CA 1
ATOM 1538 C C . ALA A 1 196 ? -6.525 0.294 15.098 1.00 95.62 196 ALA A C 1
ATOM 1540 O O . ALA A 1 196 ? -5.870 0.880 14.224 1.00 95.62 196 ALA A O 1
ATOM 1541 N N . PHE A 1 197 ? -6.642 -1.035 15.141 1.00 96.06 197 PHE A N 1
ATOM 1542 C CA . PHE A 1 197 ? -6.045 -1.916 14.143 1.00 96.06 197 PHE A CA 1
ATOM 1543 C C . PHE A 1 197 ? -6.530 -1.573 12.735 1.00 96.06 197 PHE A C 1
ATOM 1545 O O . PHE A 1 197 ? -5.711 -1.309 11.850 1.00 96.06 197 PHE A O 1
ATOM 1552 N N . VAL A 1 198 ? -7.845 -1.499 12.536 1.00 96.06 198 VAL A N 1
ATOM 1553 C CA . VAL A 1 198 ? -8.444 -1.205 11.232 1.00 96.06 198 VAL A CA 1
ATOM 1554 C C . VAL A 1 198 ? -8.172 0.239 10.805 1.00 96.06 198 VAL A C 1
ATOM 1556 O O . VAL A 1 198 ? -7.697 0.475 9.692 1.00 96.06 198 VAL A O 1
ATOM 1559 N N . VAL A 1 199 ? -8.399 1.216 11.690 1.00 94.88 199 VAL A N 1
ATOM 1560 C CA . VAL A 1 199 ? -8.230 2.648 11.379 1.00 94.88 199 VAL A CA 1
ATOM 1561 C C . VAL A 1 199 ? -6.781 2.988 11.028 1.00 94.88 199 VAL A C 1
ATOM 1563 O O . VAL A 1 199 ? -6.536 3.793 10.132 1.00 94.88 199 VAL A O 1
ATOM 1566 N N . SER A 1 200 ? -5.795 2.373 11.690 1.00 95.25 200 SER A N 1
ATOM 1567 C CA . SER A 1 200 ? -4.376 2.634 11.399 1.00 95.25 200 SER A CA 1
ATOM 1568 C C . SER A 1 200 ? -3.933 2.170 10.007 1.00 95.25 200 SER A C 1
ATOM 1570 O O . SER A 1 200 ? -2.995 2.738 9.448 1.00 95.25 200 SER A O 1
ATOM 1572 N N . ARG A 1 201 ? -4.633 1.188 9.430 1.00 94.44 201 ARG A N 1
ATOM 1573 C CA . ARG A 1 201 ? -4.384 0.627 8.094 1.00 94.44 201 ARG A CA 1
ATOM 1574 C C . ARG A 1 201 ? -5.216 1.281 7.000 1.00 94.44 201 ARG A C 1
ATOM 1576 O O . ARG A 1 201 ? -4.954 1.046 5.819 1.00 94.44 201 ARG A O 1
ATOM 1583 N N . ASN A 1 202 ? -6.207 2.088 7.375 1.00 92.00 202 ASN A N 1
ATOM 1584 C CA . ASN A 1 202 ? -6.971 2.853 6.411 1.00 92.00 202 ASN A CA 1
ATOM 1585 C C . ASN A 1 202 ? -6.106 3.963 5.801 1.00 92.00 202 ASN A C 1
ATOM 1587 O O . ASN A 1 202 ? -5.287 4.582 6.484 1.00 92.00 202 ASN A O 1
ATOM 1591 N N . THR A 1 203 ? -6.281 4.199 4.506 1.00 91.75 203 THR A N 1
ATOM 1592 C CA . THR A 1 203 ? -5.469 5.143 3.737 1.00 91.75 203 THR A CA 1
ATOM 1593 C C . THR A 1 203 ? -6.214 6.450 3.511 1.00 91.75 203 THR A C 1
ATOM 1595 O O . THR A 1 203 ? -7.376 6.436 3.117 1.00 91.75 203 THR A O 1
ATOM 1598 N N . THR A 1 204 ? -5.530 7.582 3.661 1.00 90.12 204 THR A N 1
ATOM 1599 C CA . THR A 1 204 ? -6.068 8.916 3.349 1.00 90.12 204 THR A CA 1
ATOM 1600 C C . THR A 1 204 ? -5.226 9.605 2.269 1.00 90.12 204 THR A C 1
ATOM 1602 O O . THR A 1 204 ? -4.548 10.597 2.560 1.00 90.12 204 THR A O 1
ATOM 1605 N N . PRO A 1 205 ? -5.200 9.082 1.028 1.00 86.69 205 PRO A N 1
ATOM 1606 C CA . PRO A 1 205 ? -4.330 9.618 -0.004 1.00 86.69 205 PRO A CA 1
ATOM 1607 C C . PRO A 1 205 ? -4.731 11.042 -0.413 1.00 86.69 205 PRO A C 1
ATOM 1609 O O . PRO A 1 205 ? -5.920 11.367 -0.458 1.00 86.69 205 PRO A O 1
ATOM 1612 N N . PRO A 1 206 ? -3.763 11.893 -0.793 1.00 86.44 206 PRO A N 1
ATOM 1613 C CA . PRO A 1 206 ? -4.038 13.190 -1.384 1.00 86.44 206 PRO A CA 1
ATOM 1614 C C . PRO A 1 206 ? -4.785 13.044 -2.721 1.00 86.44 206 PRO A C 1
ATOM 1616 O O . PRO A 1 206 ? -4.775 11.965 -3.328 1.00 86.44 206 PRO A O 1
ATOM 1619 N N . PRO A 1 207 ? -5.402 14.132 -3.222 1.00 83.25 207 PRO A N 1
ATOM 1620 C CA . PRO A 1 207 ? -6.131 14.109 -4.487 1.00 83.25 207 PRO A CA 1
ATOM 1621 C C . PRO A 1 207 ? -5.290 13.556 -5.635 1.00 83.25 207 PRO A C 1
ATOM 1623 O O . PRO A 1 207 ? -4.079 13.797 -5.695 1.00 83.25 207 PRO A O 1
ATOM 1626 N N . VAL A 1 208 ? -5.943 12.874 -6.577 1.00 82.94 208 VAL A N 1
ATOM 1627 C CA . VAL A 1 208 ? -5.254 12.287 -7.732 1.00 82.94 208 VAL A CA 1
ATOM 1628 C C . VAL A 1 208 ? -4.515 13.381 -8.515 1.00 82.94 208 VAL A C 1
ATOM 1630 O O . VAL A 1 208 ? -5.018 14.501 -8.720 1.00 82.94 208 VAL A O 1
ATOM 1633 N N . SER A 1 209 ? -3.280 13.075 -8.906 1.00 80.06 209 SER A N 1
ATOM 1634 C CA . SER A 1 209 ? -2.404 13.957 -9.664 1.00 80.06 209 SER A CA 1
ATOM 1635 C C . SER A 1 209 ? -2.508 13.726 -11.170 1.00 80.06 209 SER A C 1
ATOM 1637 O O . SER A 1 209 ? -3.008 12.709 -11.650 1.00 80.06 209 SER A O 1
ATOM 1639 N N . ASN A 1 210 ? -1.963 14.667 -11.941 1.00 73.56 210 ASN A N 1
ATOM 1640 C CA . ASN A 1 210 ? -1.825 14.529 -13.394 1.00 73.56 210 ASN A CA 1
ATOM 1641 C C . ASN A 1 210 ? -0.626 13.663 -13.802 1.00 73.56 210 ASN A C 1
ATOM 1643 O O . ASN A 1 210 ? -0.425 13.444 -14.988 1.00 73.56 210 ASN A O 1
ATOM 1647 N N . THR A 1 211 ? 0.184 13.196 -12.845 1.00 69.00 211 THR A N 1
ATOM 1648 C CA . THR A 1 211 ? 1.358 12.354 -13.124 1.00 69.00 211 THR A CA 1
ATOM 1649 C C . THR A 1 211 ? 1.068 10.862 -13.092 1.00 69.00 211 THR A C 1
ATOM 1651 O O . THR A 1 211 ? 1.932 10.109 -13.523 1.00 69.00 211 THR A O 1
ATOM 1654 N N . ALA A 1 212 ? -0.109 10.450 -12.600 1.00 75.19 212 ALA A N 1
ATOM 1655 C CA . ALA A 1 212 ? -0.544 9.054 -12.554 1.00 75.19 212 ALA A CA 1
ATOM 1656 C C . ALA A 1 212 ? 0.560 8.116 -12.039 1.00 75.19 212 ALA A C 1
ATOM 1658 O O . ALA A 1 212 ? 0.953 7.155 -12.701 1.00 75.19 212 ALA A O 1
ATOM 1659 N N . LEU A 1 213 ? 1.109 8.448 -10.867 1.00 84.38 213 LEU A N 1
ATOM 1660 C CA . LEU A 1 213 ? 2.159 7.635 -10.264 1.00 84.38 213 LEU A CA 1
ATOM 1661 C C . LEU A 1 213 ? 1.615 6.245 -9.942 1.00 84.38 213 LEU A C 1
ATOM 1663 O O . LEU A 1 213 ? 0.448 6.127 -9.566 1.00 84.38 213 LEU A O 1
ATOM 1667 N N . LEU A 1 214 ? 2.455 5.203 -10.016 1.00 83.94 214 LEU A N 1
ATOM 1668 C CA . LEU A 1 214 ? 1.973 3.843 -9.745 1.00 83.94 214 LEU A CA 1
ATOM 1669 C C . LEU A 1 214 ? 1.321 3.739 -8.365 1.00 83.94 214 LEU A C 1
ATOM 1671 O O . LEU A 1 214 ? 0.293 3.099 -8.173 1.00 83.94 214 LEU A O 1
ATOM 1675 N N . GLN A 1 215 ? 1.911 4.447 -7.412 1.00 88.94 215 GLN A N 1
ATOM 1676 C CA . GLN A 1 215 ? 1.469 4.517 -6.031 1.00 88.94 215 GLN A CA 1
ATOM 1677 C C . GLN A 1 215 ? 0.039 5.033 -5.900 1.00 88.94 215 GLN A C 1
ATOM 1679 O O . GLN A 1 215 ? -0.676 4.603 -5.007 1.00 88.94 215 GLN A O 1
ATOM 1684 N N . GLU A 1 216 ? -0.427 5.886 -6.814 1.00 89.31 216 GLU A N 1
ATOM 1685 C CA . GLU A 1 216 ? -1.797 6.391 -6.786 1.00 89.31 216 GLU A CA 1
ATOM 1686 C C . GLU A 1 216 ? -2.835 5.307 -7.073 1.00 89.31 216 GLU A C 1
ATOM 1688 O O . GLU A 1 216 ? -3.945 5.390 -6.540 1.00 89.31 216 GLU A O 1
ATOM 1693 N N . PHE A 1 217 ? -2.478 4.294 -7.864 1.00 87.44 217 PHE A N 1
ATOM 1694 C CA . PHE A 1 217 ? -3.362 3.167 -8.136 1.00 87.44 217 PHE A CA 1
ATOM 1695 C C . PHE A 1 217 ? -3.500 2.280 -6.900 1.00 87.44 217 PHE A C 1
ATOM 1697 O O . PHE A 1 217 ? -4.614 1.910 -6.558 1.00 87.44 217 PHE A O 1
ATOM 1704 N N . TYR A 1 218 ? -2.427 2.051 -6.146 1.00 91.50 218 TYR A N 1
ATOM 1705 C CA . TYR A 1 218 ? -2.452 1.169 -4.969 1.00 91.50 218 TYR A CA 1
ATOM 1706 C C . TYR A 1 218 ? -2.688 1.885 -3.638 1.00 91.50 218 TYR A C 1
ATOM 1708 O O . TYR A 1 218 ? -2.838 1.239 -2.611 1.00 91.50 218 TYR A O 1
ATOM 1716 N N . ALA A 1 219 ? -2.788 3.215 -3.636 1.00 91.50 219 ALA A N 1
ATOM 1717 C CA . ALA A 1 219 ? -3.018 4.019 -2.433 1.00 91.50 219 ALA A CA 1
ATOM 1718 C C . ALA A 1 219 ? -4.391 3.808 -1.767 1.00 91.50 219 ALA A C 1
ATOM 1720 O O . ALA A 1 219 ? -4.697 4.483 -0.791 1.00 91.50 219 ALA A O 1
ATOM 1721 N N . HIS A 1 220 ? -5.232 2.935 -2.320 1.00 87.94 220 HIS A N 1
ATOM 1722 C CA . HIS A 1 220 ? -6.521 2.559 -1.757 1.00 87.94 220 HIS A CA 1
ATOM 1723 C C . HIS A 1 220 ? -6.400 1.513 -0.634 1.00 87.94 220 HIS A C 1
ATOM 1725 O O . HIS A 1 220 ? -7.331 1.334 0.151 1.00 87.94 220 HIS A O 1
ATOM 1731 N N . ASP A 1 221 ? -5.265 0.813 -0.564 1.00 92.62 221 ASP A N 1
ATOM 1732 C CA . ASP A 1 221 ? -4.952 -0.123 0.506 1.00 92.62 221 ASP A CA 1
ATOM 1733 C C . ASP A 1 221 ? -3.479 0.003 0.911 1.00 92.62 221 ASP A C 1
ATOM 1735 O O . ASP A 1 221 ? -2.561 -0.023 0.088 1.00 92.62 221 ASP A O 1
ATOM 1739 N N . CYS A 1 222 ? -3.249 0.163 2.213 1.00 95.44 222 CYS A N 1
ATOM 1740 C CA . CYS A 1 222 ? -1.921 0.441 2.744 1.00 95.44 222 CYS A CA 1
ATOM 1741 C C . CYS A 1 222 ? -0.952 -0.725 2.497 1.00 95.44 222 CYS A C 1
ATOM 1743 O O . CYS A 1 222 ? 0.207 -0.492 2.152 1.00 95.44 222 CYS A O 1
ATOM 1745 N N . TRP A 1 223 ? -1.415 -1.974 2.614 1.00 97.06 223 TRP A N 1
ATOM 1746 C CA . TRP A 1 223 ? -0.571 -3.138 2.359 1.00 97.06 223 TRP A CA 1
ATOM 1747 C C . TRP A 1 223 ? -0.189 -3.222 0.882 1.00 97.06 223 TRP A C 1
ATOM 1749 O O . TRP A 1 223 ? 1.001 -3.329 0.578 1.00 97.06 223 TRP A O 1
ATOM 1759 N N . GLN A 1 224 ? -1.153 -3.078 -0.034 1.00 95.44 224 GLN A N 1
ATOM 1760 C CA . GLN A 1 224 ? -0.856 -3.116 -1.469 1.00 95.44 224 GLN A CA 1
ATOM 1761 C C . GLN A 1 224 ? 0.152 -2.041 -1.882 1.00 95.44 224 GLN A C 1
ATOM 1763 O O . GLN A 1 224 ? 1.104 -2.334 -2.609 1.00 95.44 224 GLN A O 1
ATOM 1768 N N . LEU A 1 225 ? 0.003 -0.811 -1.377 1.00 95.69 225 LEU A N 1
ATOM 1769 C CA . LEU A 1 225 ? 0.966 0.256 -1.638 1.00 95.69 225 LEU A CA 1
ATOM 1770 C C . LEU A 1 225 ? 2.383 -0.128 -1.185 1.00 95.69 225 LEU A C 1
ATOM 1772 O O . LEU A 1 225 ? 3.345 0.058 -1.936 1.00 95.69 225 LEU A O 1
ATOM 1776 N N . LEU A 1 226 ? 2.525 -0.628 0.046 1.00 96.88 226 LEU A N 1
ATOM 1777 C CA . LEU A 1 226 ? 3.826 -0.985 0.615 1.00 96.88 226 LEU A CA 1
ATOM 1778 C C . LEU A 1 226 ? 4.488 -2.129 -0.161 1.00 96.88 226 LEU A C 1
ATOM 1780 O O . LEU A 1 226 ? 5.683 -2.052 -0.460 1.00 96.88 226 LEU A O 1
ATOM 1784 N N . VAL A 1 227 ? 3.708 -3.141 -0.546 1.00 96.25 227 VAL A N 1
ATOM 1785 C CA . VAL A 1 227 ? 4.160 -4.236 -1.412 1.00 96.25 227 VAL A CA 1
ATOM 1786 C C . VAL A 1 227 ? 4.685 -3.687 -2.737 1.00 96.25 227 VAL A C 1
ATOM 1788 O O . VAL A 1 227 ? 5.824 -3.964 -3.113 1.00 96.25 227 VAL A O 1
ATOM 1791 N N . VAL A 1 228 ? 3.909 -2.839 -3.415 1.00 94.56 228 VAL A N 1
ATOM 1792 C CA . VAL A 1 228 ? 4.303 -2.240 -4.698 1.00 94.56 228 VAL A CA 1
ATOM 1793 C C . VAL A 1 228 ? 5.587 -1.419 -4.565 1.00 94.56 228 VAL A C 1
ATOM 1795 O O . VAL A 1 228 ? 6.481 -1.536 -5.406 1.00 94.56 228 VAL A O 1
ATOM 1798 N N . CYS A 1 229 ? 5.748 -0.659 -3.478 1.00 94.00 229 CYS A N 1
ATOM 1799 C CA . CYS A 1 229 ? 6.975 0.098 -3.220 1.00 94.00 229 CYS A CA 1
ATOM 1800 C C . CYS A 1 229 ? 8.218 -0.803 -3.126 1.00 94.00 229 CYS A C 1
ATOM 1802 O O . CYS A 1 229 ? 9.276 -0.444 -3.651 1.00 94.00 229 CYS A O 1
ATOM 1804 N N . VAL A 1 230 ? 8.103 -1.972 -2.490 1.00 93.69 230 VAL A N 1
ATOM 1805 C CA . VAL A 1 230 ? 9.198 -2.950 -2.403 1.00 93.69 230 VAL A CA 1
ATOM 1806 C C . VAL A 1 230 ? 9.467 -3.613 -3.746 1.00 93.69 230 VAL A C 1
ATOM 1808 O O . VAL A 1 230 ? 10.623 -3.657 -4.180 1.00 93.69 230 VAL A O 1
ATOM 1811 N N . LEU A 1 231 ? 8.428 -4.094 -4.432 1.00 92.06 231 LEU A N 1
ATOM 1812 C CA . LEU A 1 231 ? 8.580 -4.811 -5.699 1.00 92.06 231 LEU A CA 1
ATOM 1813 C C . LEU A 1 231 ? 9.231 -3.935 -6.773 1.00 92.06 231 LEU A C 1
ATOM 1815 O O . LEU A 1 231 ? 10.168 -4.362 -7.447 1.00 92.06 231 LEU A O 1
ATOM 1819 N N . MET A 1 232 ? 8.822 -2.672 -6.875 1.00 85.06 232 MET A N 1
ATOM 1820 C CA . MET A 1 232 ? 9.356 -1.745 -7.876 1.00 85.06 232 MET A CA 1
ATOM 1821 C C . MET A 1 232 ? 10.726 -1.159 -7.531 1.00 85.06 232 MET A C 1
ATOM 1823 O O . MET A 1 232 ? 11.338 -0.491 -8.376 1.00 85.06 232 MET A O 1
ATOM 1827 N N . SER A 1 233 ? 11.203 -1.342 -6.298 1.00 85.81 233 SER A N 1
ATOM 1828 C CA . SER A 1 233 ? 12.461 -0.749 -5.859 1.00 85.81 233 SER A CA 1
ATOM 1829 C C . SER A 1 233 ? 13.615 -1.241 -6.739 1.00 85.81 233 SER A C 1
ATOM 1831 O O . SER A 1 233 ? 13.766 -2.435 -7.006 1.00 85.81 233 SER A O 1
ATOM 1833 N N . ARG A 1 234 ? 14.421 -0.290 -7.233 1.00 85.44 234 ARG A N 1
ATOM 1834 C CA . ARG A 1 234 ? 15.595 -0.549 -8.090 1.00 85.44 234 ARG A CA 1
ATOM 1835 C C . ARG A 1 234 ? 15.291 -1.281 -9.409 1.00 85.44 234 ARG A C 1
ATOM 1837 O O . ARG A 1 234 ? 16.214 -1.814 -10.012 1.00 85.44 234 ARG A O 1
ATOM 1844 N N . VAL A 1 235 ? 14.048 -1.243 -9.889 1.00 85.38 235 VAL A N 1
ATOM 1845 C CA . VAL A 1 235 ? 13.662 -1.745 -11.219 1.00 85.38 235 VAL A CA 1
ATOM 1846 C C . VAL A 1 235 ? 13.462 -0.562 -12.164 1.00 85.38 235 VAL A C 1
ATOM 1848 O O . VAL A 1 235 ? 12.792 0.409 -11.805 1.00 85.38 235 VAL A O 1
ATOM 1851 N N . SER A 1 236 ? 14.045 -0.604 -13.362 1.00 79.62 236 SER A N 1
ATOM 1852 C CA . SER A 1 236 ? 13.848 0.428 -14.392 1.00 79.62 236 SER A CA 1
ATOM 1853 C C . SER A 1 236 ? 12.636 0.123 -15.267 1.00 79.62 236 SER A C 1
ATOM 1855 O O . SER A 1 236 ? 11.770 0.986 -15.392 1.00 79.62 236 SER A O 1
ATOM 1857 N N . SER A 1 237 ? 12.556 -1.102 -15.802 1.00 85.69 237 SER A N 1
ATOM 1858 C CA . SER A 1 237 ? 11.491 -1.513 -16.721 1.00 85.69 237 SER A CA 1
ATOM 1859 C C . SER A 1 237 ? 10.121 -1.395 -16.066 1.00 85.69 237 SER A C 1
ATOM 1861 O O . SER A 1 237 ? 9.889 -1.888 -14.961 1.00 85.69 237 SER A O 1
ATOM 1863 N N . TRP A 1 238 ? 9.228 -0.691 -16.748 1.00 80.31 238 TRP A N 1
ATOM 1864 C CA . TRP A 1 238 ? 7.861 -0.494 -16.302 1.00 80.31 238 TRP A CA 1
ATOM 1865 C C . TRP A 1 238 ? 6.969 -1.685 -16.663 1.00 80.31 238 TRP A C 1
ATOM 1867 O O . TRP A 1 238 ? 6.211 -2.139 -15.814 1.00 80.31 238 TRP A O 1
ATOM 1877 N N . GLU A 1 239 ? 7.150 -2.263 -17.849 1.00 82.44 239 GLU A N 1
ATOM 1878 C CA . GLU A 1 239 ? 6.469 -3.488 -18.279 1.00 82.44 239 GLU A CA 1
ATOM 1879 C C . GLU A 1 239 ? 6.721 -4.650 -17.305 1.00 82.44 239 GLU A C 1
ATOM 1881 O O . GLU A 1 239 ? 5.787 -5.296 -16.835 1.00 82.44 239 GLU A O 1
ATOM 1886 N N . VAL A 1 240 ? 7.982 -4.857 -16.900 1.00 88.19 240 VAL A N 1
ATOM 1887 C CA . VAL A 1 240 ? 8.329 -5.915 -15.939 1.00 88.19 240 VAL A CA 1
ATOM 1888 C C . VAL A 1 240 ? 7.674 -5.658 -14.580 1.00 88.19 240 VAL A C 1
ATOM 1890 O O . VAL A 1 240 ? 7.189 -6.598 -13.951 1.00 88.19 240 VAL A O 1
ATOM 1893 N N . LYS A 1 241 ? 7.623 -4.399 -14.119 1.00 87.75 241 LYS A N 1
ATOM 1894 C CA . LYS A 1 241 ? 6.913 -4.054 -12.876 1.00 87.75 241 LYS A CA 1
ATOM 1895 C C . LYS A 1 241 ? 5.435 -4.376 -12.994 1.00 87.75 241 LYS A C 1
ATOM 1897 O O . LYS A 1 241 ? 4.892 -4.967 -12.070 1.00 87.75 241 LYS A O 1
ATOM 1902 N N . ASP A 1 242 ? 4.803 -3.995 -14.098 1.00 84.50 242 ASP A N 1
ATOM 1903 C CA . ASP A 1 242 ? 3.375 -4.207 -14.272 1.00 84.50 242 ASP A CA 1
ATOM 1904 C C . ASP A 1 242 ? 3.016 -5.688 -14.281 1.00 84.50 242 ASP A C 1
ATOM 1906 O O . ASP A 1 242 ? 2.196 -6.118 -13.470 1.00 84.50 242 ASP A O 1
ATOM 1910 N N . ARG A 1 243 ? 3.713 -6.468 -15.116 1.00 88.31 243 ARG A N 1
ATOM 1911 C CA . ARG A 1 243 ? 3.532 -7.916 -15.229 1.00 88.31 243 ARG A CA 1
ATOM 1912 C C . ARG A 1 243 ? 3.692 -8.608 -13.881 1.00 88.31 243 ARG A C 1
ATOM 1914 O O . ARG A 1 243 ? 2.847 -9.411 -13.497 1.00 88.31 243 ARG A O 1
ATOM 1921 N N . VAL A 1 244 ? 4.754 -8.282 -13.142 1.00 91.88 244 VAL A N 1
ATOM 1922 C CA . VAL A 1 244 ? 5.034 -8.931 -11.854 1.00 91.88 244 VAL A CA 1
ATOM 1923 C C . VAL A 1 244 ? 4.055 -8.489 -10.771 1.00 91.88 244 VAL A C 1
ATOM 1925 O O . VAL A 1 244 ? 3.577 -9.328 -10.017 1.00 91.88 244 VAL A O 1
ATOM 1928 N N . VAL A 1 245 ? 3.706 -7.201 -10.697 1.00 91.75 245 VAL A N 1
ATOM 1929 C CA . VAL A 1 245 ? 2.695 -6.717 -9.743 1.00 91.75 245 VAL A CA 1
ATOM 1930 C C . VAL A 1 245 ? 1.319 -7.312 -10.061 1.00 91.75 245 VAL A C 1
ATOM 1932 O O . VAL A 1 245 ? 0.564 -7.616 -9.141 1.00 91.75 245 VAL A O 1
ATOM 1935 N N . SER A 1 246 ? 0.994 -7.506 -11.343 1.00 87.81 246 SER A N 1
ATOM 1936 C CA . SER A 1 246 ? -0.247 -8.157 -11.771 1.00 87.81 246 SER A CA 1
ATOM 1937 C C . SER A 1 246 ? -0.290 -9.611 -11.319 1.00 87.81 246 SER A C 1
ATOM 1939 O O . SER A 1 246 ? -1.167 -9.970 -10.540 1.00 87.81 246 SER A O 1
ATOM 1941 N N . ALA A 1 247 ? 0.707 -10.409 -11.712 1.00 90.62 247 ALA A N 1
ATOM 1942 C CA . ALA A 1 247 ? 0.796 -11.815 -11.327 1.00 90.62 247 ALA A CA 1
ATOM 1943 C C . ALA A 1 247 ? 0.826 -11.994 -9.799 1.00 90.62 247 ALA A C 1
ATOM 1945 O O . ALA A 1 247 ? 0.230 -12.926 -9.263 1.00 90.62 247 ALA A O 1
ATOM 1946 N N . PHE A 1 248 ? 1.476 -11.072 -9.080 1.00 93.62 248 PHE A N 1
ATOM 1947 C CA . PHE A 1 248 ? 1.517 -11.098 -7.624 1.00 93.62 248 PHE A CA 1
ATOM 1948 C C . PHE A 1 248 ? 0.131 -10.929 -6.993 1.00 93.62 248 PHE A C 1
ATOM 1950 O O . PHE A 1 248 ? -0.240 -11.744 -6.157 1.00 93.62 248 PHE A O 1
ATOM 1957 N N . PHE A 1 249 ? -0.636 -9.897 -7.359 1.00 92.00 249 PHE A N 1
ATOM 1958 C CA . PHE A 1 249 ? -1.946 -9.664 -6.735 1.00 92.00 249 PHE A CA 1
ATOM 1959 C C . PHE A 1 249 ? -3.045 -10.599 -7.245 1.00 92.00 249 PHE A C 1
ATOM 1961 O O . PHE A 1 249 ? -4.039 -10.778 -6.545 1.00 92.00 249 PHE A O 1
ATOM 1968 N N . GLU A 1 250 ? -2.861 -11.216 -8.411 1.00 89.69 250 GLU A N 1
ATOM 1969 C CA . GLU A 1 250 ? -3.709 -12.314 -8.878 1.00 89.69 250 GLU A CA 1
ATOM 1970 C C . GLU A 1 250 ? -3.518 -13.564 -8.006 1.00 89.69 250 GLU A C 1
ATOM 1972 O O . GLU A 1 250 ? -4.492 -14.123 -7.504 1.00 89.69 250 GLU A O 1
ATOM 1977 N N . ALA A 1 251 ? -2.265 -13.951 -7.742 1.00 90.38 251 ALA A N 1
ATOM 1978 C CA . ALA A 1 251 ? -1.949 -15.089 -6.879 1.00 90.38 251 ALA A CA 1
ATOM 1979 C C . ALA A 1 251 ? -2.218 -14.803 -5.389 1.00 90.38 251 ALA A C 1
ATOM 1981 O O . ALA A 1 251 ? -2.673 -15.674 -4.648 1.00 90.38 251 ALA A O 1
ATOM 1982 N N . TYR A 1 252 ? -1.951 -13.574 -4.943 1.00 93.12 252 TYR A N 1
ATOM 1983 C CA . TYR A 1 252 ? -1.997 -13.169 -3.541 1.00 93.12 252 TYR A CA 1
ATOM 1984 C C . TYR A 1 252 ? -2.802 -11.876 -3.363 1.00 93.12 252 TYR A C 1
ATOM 1986 O O . TYR A 1 252 ? -2.246 -10.796 -3.145 1.00 93.12 252 TYR A O 1
ATOM 1994 N N . PRO A 1 253 ? -4.139 -11.950 -3.417 1.00 91.38 253 PRO A N 1
ATOM 1995 C CA . PRO A 1 253 ? -4.979 -10.758 -3.413 1.00 91.38 253 PRO A CA 1
ATOM 1996 C C . PRO A 1 253 ? -5.135 -10.134 -2.009 1.00 91.38 253 PRO A C 1
ATOM 1998 O O . PRO A 1 253 ? -5.696 -9.041 -1.871 1.00 91.38 253 PRO A O 1
ATOM 2001 N N . THR A 1 254 ? -4.695 -10.816 -0.945 1.00 94.56 254 THR A N 1
ATOM 2002 C CA . THR A 1 254 ? -4.707 -10.330 0.447 1.00 94.56 254 THR A CA 1
ATOM 2003 C C . THR A 1 254 ? -3.385 -10.646 1.150 1.00 94.56 254 THR A C 1
ATOM 2005 O O . THR A 1 254 ? -2.704 -11.601 0.767 1.00 94.56 254 THR A O 1
ATOM 2008 N N . PRO A 1 255 ? -3.034 -9.920 2.228 1.00 95.62 255 PRO A N 1
ATOM 2009 C CA . PRO A 1 255 ? -1.887 -10.284 3.056 1.00 95.62 255 PRO A CA 1
ATOM 2010 C C . PRO A 1 255 ? -2.020 -11.693 3.656 1.00 95.62 255 PRO A C 1
ATOM 2012 O O . PRO A 1 255 ? -1.031 -12.418 3.715 1.00 95.62 255 PRO A O 1
ATOM 2015 N N . SER A 1 256 ? -3.227 -12.132 4.040 1.00 94.94 256 SER A N 1
ATOM 2016 C CA . SER A 1 256 ? -3.422 -13.513 4.513 1.00 94.94 256 SER A CA 1
ATOM 2017 C C . SER A 1 256 ? -3.144 -14.548 3.425 1.00 94.94 256 SER A C 1
ATOM 2019 O O . SER A 1 256 ? -2.596 -15.597 3.732 1.00 94.94 256 SER A O 1
ATOM 2021 N N . ALA A 1 257 ? -3.463 -14.260 2.157 1.00 93.50 257 ALA A N 1
ATOM 2022 C CA . ALA A 1 257 ? -3.149 -15.166 1.052 1.00 93.50 257 ALA A CA 1
ATOM 2023 C C . ALA A 1 257 ? -1.635 -15.359 0.880 1.00 93.50 257 ALA A C 1
ATOM 2025 O O . ALA A 1 257 ? -1.206 -16.456 0.547 1.00 93.50 257 ALA A O 1
ATOM 2026 N N . VAL A 1 258 ? -0.820 -14.334 1.155 1.00 92.88 258 VAL A N 1
ATOM 2027 C CA . VAL A 1 258 ? 0.648 -14.464 1.137 1.00 92.88 258 VAL A CA 1
ATOM 2028 C C . VAL A 1 258 ? 1.146 -15.378 2.254 1.00 92.88 258 VAL A C 1
ATOM 2030 O O . VAL A 1 258 ? 2.051 -16.167 2.024 1.00 92.88 258 VAL A O 1
ATOM 2033 N N . VAL A 1 259 ? 0.585 -15.265 3.462 1.00 90.31 259 VAL A N 1
ATOM 2034 C CA . VAL A 1 259 ? 1.015 -16.077 4.617 1.00 90.31 259 VAL A CA 1
ATOM 2035 C C . VAL A 1 259 ? 0.494 -17.512 4.534 1.00 90.31 259 VAL A C 1
ATOM 2037 O O . VAL A 1 259 ? 1.184 -18.430 4.961 1.00 90.31 259 VAL A O 1
ATOM 2040 N N . ALA A 1 260 ? -0.716 -17.701 4.005 1.00 86.69 260 ALA A N 1
ATOM 2041 C CA . ALA A 1 260 ? -1.310 -19.016 3.781 1.00 86.69 260 ALA A CA 1
ATOM 2042 C C . ALA A 1 260 ? -0.717 -19.722 2.556 1.00 86.69 260 ALA A C 1
ATOM 2044 O O . ALA A 1 260 ? -0.667 -20.950 2.514 1.00 86.69 260 ALA A O 1
ATOM 2045 N N . GLY A 1 261 ? -0.289 -18.950 1.554 1.00 72.69 261 GLY A N 1
ATOM 2046 C CA . GLY A 1 261 ? 0.508 -19.455 0.452 1.00 72.69 261 GLY A CA 1
ATOM 2047 C C . GLY A 1 261 ? 1.795 -20.043 1.001 1.00 72.69 261 GLY A C 1
ATOM 2048 O O . GLY A 1 261 ? 2.401 -19.462 1.896 1.00 72.69 261 GLY A O 1
ATOM 2049 N N . ASP A 1 262 ? 2.188 -21.203 0.483 1.00 61.06 262 ASP A N 1
ATOM 2050 C CA . ASP A 1 262 ? 3.388 -21.896 0.928 1.00 61.06 262 ASP A CA 1
ATOM 2051 C C . ASP A 1 262 ? 4.573 -20.912 0.895 1.00 61.06 262 ASP A C 1
ATOM 2053 O O . ASP A 1 262 ? 4.981 -20.414 -0.164 1.00 61.06 262 ASP A O 1
ATOM 2057 N N . VAL A 1 263 ? 5.026 -20.536 2.098 1.00 54.91 263 VAL A N 1
ATOM 2058 C CA . VAL A 1 263 ? 5.905 -19.391 2.400 1.00 54.91 263 VAL A CA 1
ATOM 2059 C C . VAL A 1 263 ? 7.305 -19.601 1.805 1.00 54.91 263 VAL A C 1
ATOM 2061 O O . VAL A 1 263 ? 8.166 -18.739 1.880 1.00 54.91 263 VAL A O 1
ATOM 2064 N N . THR A 1 264 ? 7.531 -20.722 1.136 1.00 58.41 264 THR A N 1
ATOM 2065 C CA . THR A 1 264 ? 8.761 -21.084 0.429 1.00 58.41 264 THR A CA 1
ATOM 2066 C C . THR A 1 264 ? 8.530 -21.437 -1.043 1.00 58.41 264 THR A C 1
ATOM 2068 O O . THR A 1 264 ? 9.434 -21.953 -1.689 1.00 58.41 264 THR A O 1
ATOM 2071 N N . SER A 1 265 ? 7.338 -21.165 -1.585 1.00 63.47 265 SER A N 1
ATOM 2072 C CA . SER A 1 265 ? 6.916 -21.727 -2.867 1.00 63.47 265 SER A CA 1
ATOM 2073 C C . SER A 1 265 ? 7.709 -21.219 -4.068 1.00 63.47 265 SER A C 1
ATOM 2075 O O . SER A 1 265 ? 7.868 -20.015 -4.306 1.00 63.47 265 SER A O 1
ATOM 2077 N N . ASP A 1 266 ? 8.073 -22.177 -4.915 1.00 79.19 266 ASP A N 1
ATOM 2078 C CA . ASP A 1 266 ? 8.551 -21.957 -6.278 1.00 79.19 266 ASP A CA 1
ATOM 2079 C C . ASP A 1 266 ? 7.625 -21.023 -7.080 1.00 79.19 266 ASP A C 1
ATOM 2081 O O . ASP A 1 266 ? 8.083 -20.312 -7.972 1.00 79.19 266 ASP A O 1
ATOM 2085 N N . ALA A 1 267 ? 6.334 -20.957 -6.728 1.00 84.50 267 ALA A N 1
ATOM 2086 C CA . ALA A 1 267 ? 5.350 -20.063 -7.334 1.00 84.50 267 ALA A CA 1
ATOM 2087 C C . ALA A 1 267 ? 5.665 -18.576 -7.093 1.00 84.50 267 ALA A C 1
ATOM 2089 O O . ALA A 1 267 ? 5.747 -17.795 -8.045 1.00 84.50 267 ALA A O 1
ATOM 2090 N N . LEU A 1 268 ? 5.900 -18.165 -5.840 1.00 88.94 268 LEU A N 1
ATOM 2091 C CA . LEU A 1 268 ? 6.270 -16.778 -5.547 1.00 88.94 268 LEU A CA 1
ATOM 2092 C C . LEU A 1 268 ? 7.648 -16.443 -6.129 1.00 88.94 268 LEU A C 1
ATOM 2094 O O . LEU A 1 268 ? 7.861 -15.332 -6.624 1.00 88.94 268 LEU A O 1
ATOM 2098 N N . PHE A 1 269 ? 8.574 -17.405 -6.121 1.00 89.62 269 PHE A N 1
ATOM 2099 C CA . PHE A 1 269 ? 9.854 -17.252 -6.804 1.00 89.62 269 PHE A CA 1
ATOM 2100 C C . PHE A 1 269 ? 9.677 -17.000 -8.302 1.00 89.62 269 PHE A C 1
ATOM 2102 O O . PHE A 1 269 ? 10.232 -16.027 -8.810 1.00 89.62 269 PHE A O 1
ATOM 2109 N N . ALA A 1 270 ? 8.865 -17.800 -8.995 1.00 90.50 270 ALA A N 1
ATOM 2110 C CA . ALA A 1 270 ? 8.599 -17.646 -10.422 1.00 90.5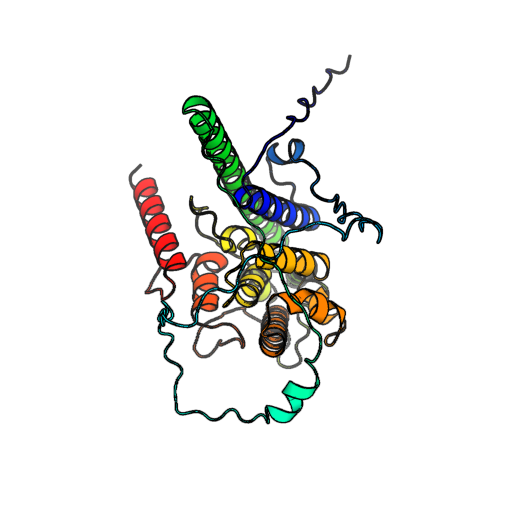0 270 ALA A CA 1
ATOM 2111 C C . ALA A 1 270 ? 8.023 -16.260 -10.759 1.00 90.50 270 ALA A C 1
ATOM 2113 O O . ALA A 1 270 ? 8.464 -15.631 -11.723 1.00 90.50 270 ALA A O 1
ATOM 2114 N N . ILE A 1 271 ? 7.114 -15.745 -9.923 1.00 92.44 271 ILE A N 1
ATOM 2115 C CA . ILE A 1 271 ? 6.536 -14.402 -10.079 1.00 92.44 271 ILE A CA 1
ATOM 2116 C C . ILE A 1 271 ? 7.604 -13.314 -9.906 1.00 92.44 271 ILE A C 1
ATOM 2118 O O . ILE A 1 271 ? 7.663 -12.366 -10.688 1.00 92.44 271 ILE A O 1
ATOM 2122 N N . LEU A 1 272 ? 8.460 -13.426 -8.887 1.00 92.19 272 LEU A N 1
ATOM 2123 C CA . LEU A 1 272 ? 9.411 -12.373 -8.516 1.00 92.19 272 LEU A CA 1
ATOM 2124 C C . LEU A 1 272 ? 10.749 -12.436 -9.266 1.00 92.19 272 LEU A C 1
ATOM 2126 O O . LEU A 1 272 ? 11.439 -11.413 -9.349 1.00 92.19 272 LEU A O 1
ATOM 2130 N N . LYS A 1 273 ? 11.115 -13.597 -9.826 1.00 91.75 273 LYS A N 1
ATOM 2131 C CA . LYS A 1 273 ? 12.378 -13.853 -10.541 1.00 91.75 273 LYS A CA 1
ATOM 2132 C C . LYS A 1 273 ? 12.726 -12.757 -11.559 1.00 91.75 273 LYS A C 1
ATOM 2134 O O . LYS A 1 273 ? 13.862 -12.280 -11.510 1.00 91.75 273 LYS A O 1
ATOM 2139 N N . PRO A 1 274 ? 11.795 -12.261 -12.405 1.00 93.38 274 PRO A N 1
ATOM 2140 C CA . PRO A 1 274 ? 12.114 -11.243 -13.409 1.00 93.38 274 PRO A CA 1
ATOM 2141 C C . PRO A 1 274 ? 12.589 -9.904 -12.837 1.00 93.38 274 PRO A C 1
ATOM 2143 O O . PRO A 1 274 ? 13.240 -9.132 -13.535 1.00 93.38 274 PRO A O 1
ATOM 2146 N N . LEU A 1 275 ? 12.272 -9.592 -11.576 1.00 92.50 275 LEU A N 1
ATOM 2147 C CA . LEU A 1 275 ? 12.701 -8.336 -10.967 1.00 92.50 275 LEU A CA 1
ATOM 2148 C C . LEU A 1 275 ? 14.165 -8.396 -10.478 1.00 92.50 275 LEU A C 1
ATOM 2150 O O . LEU A 1 275 ? 14.746 -7.348 -10.166 1.00 92.50 275 LEU A O 1
ATOM 2154 N N . GLY A 1 276 ? 14.749 -9.590 -10.323 1.00 90.25 276 GLY A N 1
ATOM 2155 C CA . GLY A 1 276 ? 16.032 -9.820 -9.642 1.00 90.25 276 GLY A CA 1
ATOM 2156 C C . GLY A 1 276 ? 15.930 -9.737 -8.111 1.00 90.25 276 GLY A C 1
ATOM 2157 O O . GLY A 1 276 ? 14.836 -9.751 -7.556 1.00 90.25 276 GLY A O 1
ATOM 2158 N N . LEU A 1 277 ? 17.065 -9.645 -7.402 1.00 89.75 277 LEU A N 1
ATOM 2159 C CA . LEU A 1 277 ? 17.152 -9.411 -5.939 1.00 89.75 277 LEU A CA 1
ATOM 2160 C C . LEU A 1 277 ? 16.169 -10.237 -5.080 1.00 89.75 277 LEU A C 1
ATOM 2162 O O . LEU A 1 277 ? 15.701 -9.761 -4.040 1.00 89.75 277 LEU A O 1
ATOM 2166 N N . PHE A 1 278 ? 15.841 -11.457 -5.517 1.00 87.81 278 PHE A N 1
ATOM 2167 C CA . PHE A 1 278 ? 14.739 -12.232 -4.953 1.00 87.81 278 PHE A CA 1
ATOM 2168 C C . PHE A 1 278 ? 14.843 -12.414 -3.434 1.00 87.81 278 PHE A C 1
ATOM 2170 O O . PHE A 1 278 ? 13.874 -12.057 -2.767 1.00 87.81 278 PHE A O 1
ATOM 2177 N N . PRO A 1 279 ? 15.986 -12.840 -2.851 1.00 88.44 279 PRO A N 1
ATOM 2178 C CA . PRO A 1 279 ? 16.061 -13.079 -1.408 1.00 88.44 279 PRO A CA 1
ATOM 2179 C C . PRO A 1 279 ? 15.678 -11.847 -0.578 1.00 88.44 279 PRO A C 1
ATOM 2181 O O . PRO A 1 279 ? 14.947 -11.944 0.407 1.00 88.44 279 PRO A O 1
ATOM 2184 N N . PHE A 1 280 ? 16.109 -10.660 -1.018 1.00 90.31 280 PHE A N 1
ATOM 2185 C CA . PHE A 1 280 ? 15.786 -9.400 -0.354 1.00 90.31 280 PHE A CA 1
ATOM 2186 C C . PHE A 1 280 ? 14.320 -9.016 -0.531 1.00 90.31 280 PHE A C 1
ATOM 2188 O O . PHE A 1 280 ? 13.689 -8.581 0.434 1.00 90.31 280 PHE A O 1
ATOM 2195 N N . ARG A 1 281 ? 13.763 -9.172 -1.739 1.00 91.12 281 ARG A N 1
ATOM 2196 C CA . ARG A 1 281 ? 12.352 -8.856 -2.004 1.00 91.12 281 ARG A CA 1
ATOM 2197 C C . ARG A 1 281 ? 11.415 -9.788 -1.266 1.00 91.12 281 ARG A C 1
ATOM 2199 O O . ARG A 1 281 ? 10.487 -9.308 -0.630 1.00 91.12 281 ARG A O 1
ATOM 2206 N N . PHE A 1 282 ? 11.699 -11.081 -1.310 1.00 91.50 282 PHE A N 1
ATOM 2207 C CA . PHE A 1 282 ? 10.951 -12.102 -0.601 1.00 91.50 282 PHE A CA 1
ATOM 2208 C C . PHE A 1 282 ? 10.930 -11.809 0.904 1.00 91.50 282 PHE A C 1
ATOM 2210 O O . PHE A 1 282 ? 9.860 -11.649 1.486 1.00 91.50 282 PHE A O 1
ATOM 2217 N N . LYS A 1 283 ? 12.101 -11.594 1.521 1.00 91.56 283 LYS A N 1
ATOM 2218 C CA . LYS A 1 283 ? 12.172 -11.248 2.946 1.00 91.56 283 LYS A CA 1
ATOM 2219 C C . LYS A 1 283 ? 11.428 -9.943 3.257 1.00 91.56 283 LYS A C 1
ATOM 2221 O O . LYS A 1 283 ? 10.665 -9.891 4.210 1.00 91.56 283 LYS A O 1
ATOM 2226 N N . SER A 1 284 ? 11.591 -8.908 2.433 1.00 93.94 284 SER A N 1
ATOM 2227 C CA . SER A 1 284 ? 10.883 -7.625 2.595 1.00 93.94 284 SER A CA 1
ATOM 2228 C C . SER A 1 284 ? 9.363 -7.778 2.526 1.00 93.94 284 SER A C 1
ATOM 2230 O O . SER A 1 284 ? 8.644 -7.206 3.340 1.00 93.94 284 SER A O 1
ATOM 2232 N N . LEU A 1 285 ? 8.872 -8.564 1.569 1.00 94.31 285 LEU A N 1
ATOM 2233 C CA . LEU A 1 285 ? 7.453 -8.835 1.381 1.00 94.31 285 LEU A CA 1
ATOM 2234 C C . LEU A 1 285 ? 6.857 -9.553 2.595 1.00 94.31 285 LEU A C 1
ATOM 2236 O O . LEU A 1 285 ? 5.799 -9.154 3.087 1.00 94.31 285 LEU A O 1
ATOM 2240 N N . MET A 1 286 ? 7.549 -10.582 3.089 1.00 92.94 286 MET A N 1
ATOM 2241 C CA . MET A 1 286 ? 7.113 -11.332 4.263 1.00 92.94 286 MET A CA 1
ATOM 2242 C C . MET A 1 286 ? 7.087 -10.452 5.511 1.00 92.94 286 MET A C 1
ATOM 2244 O O . MET A 1 286 ? 6.107 -10.479 6.247 1.00 92.94 286 MET A O 1
ATOM 2248 N N . GLU A 1 287 ? 8.108 -9.621 5.720 1.00 94.06 287 GLU A N 1
ATOM 2249 C CA . GLU A 1 287 ? 8.175 -8.725 6.878 1.00 94.06 287 GLU A CA 1
ATOM 2250 C C . GLU A 1 287 ? 7.091 -7.642 6.848 1.00 94.06 287 GLU A C 1
ATOM 2252 O O . GLU A 1 287 ? 6.429 -7.403 7.860 1.00 94.06 287 GLU A O 1
ATOM 2257 N N . ILE A 1 288 ? 6.834 -7.037 5.683 1.00 95.94 288 ILE A N 1
ATOM 2258 C CA . ILE A 1 288 ? 5.715 -6.098 5.505 1.00 95.94 288 ILE A CA 1
ATOM 2259 C C . ILE A 1 288 ? 4.393 -6.786 5.802 1.00 95.94 288 ILE A C 1
ATOM 2261 O O . ILE A 1 288 ? 3.575 -6.243 6.538 1.00 95.94 288 ILE A O 1
ATOM 2265 N N . THR A 1 289 ? 4.183 -7.974 5.243 1.00 95.44 289 THR A N 1
ATOM 2266 C CA . THR A 1 289 ? 2.918 -8.695 5.373 1.00 95.44 289 THR A CA 1
ATOM 2267 C C . THR A 1 289 ? 2.669 -9.129 6.813 1.00 95.44 289 THR A C 1
ATOM 2269 O O . THR A 1 289 ? 1.588 -8.878 7.341 1.00 95.44 289 THR A O 1
ATOM 2272 N N . ARG A 1 290 ? 3.675 -9.695 7.489 1.00 93.81 290 ARG A N 1
ATOM 2273 C CA . ARG A 1 290 ? 3.583 -10.064 8.906 1.00 93.81 290 ARG A CA 1
ATOM 2274 C C . ARG A 1 290 ? 3.324 -8.845 9.776 1.00 93.81 290 ARG A C 1
ATOM 2276 O O . ARG A 1 290 ? 2.342 -8.840 10.504 1.00 93.81 290 ARG A O 1
ATOM 2283 N N . THR A 1 291 ? 4.120 -7.781 9.627 1.00 94.44 291 THR A N 1
ATOM 2284 C CA . THR A 1 291 ? 3.918 -6.523 10.370 1.00 94.44 291 THR A CA 1
ATOM 2285 C C . THR A 1 291 ? 2.509 -5.973 10.152 1.00 94.44 291 THR A C 1
ATOM 2287 O O . THR A 1 291 ? 1.852 -5.515 11.087 1.00 94.44 291 THR A O 1
ATOM 2290 N N . PHE A 1 292 ? 2.024 -6.032 8.912 1.00 95.81 292 PHE A N 1
ATOM 2291 C CA . PHE A 1 292 ? 0.692 -5.574 8.558 1.00 95.81 292 PHE A CA 1
ATOM 2292 C C . PHE A 1 292 ? -0.414 -6.429 9.186 1.00 95.81 292 PHE A C 1
ATOM 2294 O O . PHE A 1 292 ? -1.452 -5.884 9.544 1.00 95.81 292 PHE A O 1
ATOM 2301 N N . LEU A 1 293 ? -0.226 -7.735 9.360 1.00 95.31 293 LEU A N 1
ATOM 2302 C CA . LEU A 1 293 ? -1.234 -8.613 9.961 1.00 95.31 293 LEU A CA 1
ATOM 2303 C C . LEU A 1 293 ? -1.199 -8.617 11.494 1.00 95.31 293 LEU A C 1
ATOM 2305 O O . LEU A 1 293 ? -2.254 -8.760 12.106 1.00 95.31 293 LEU A O 1
ATOM 2309 N N . SER A 1 294 ? -0.028 -8.436 12.109 1.00 93.50 294 SER A N 1
ATOM 2310 C CA . SER A 1 294 ? 0.166 -8.668 13.547 1.00 93.50 294 SER A CA 1
ATOM 2311 C C . SER A 1 294 ? 0.206 -7.401 14.402 1.00 93.50 294 SER A C 1
ATOM 2313 O O . SER A 1 294 ? -0.224 -7.432 15.551 1.00 93.50 294 SER A O 1
ATOM 2315 N N . LYS A 1 295 ? 0.702 -6.268 13.881 1.00 93.06 295 LYS A N 1
ATOM 2316 C CA . LYS A 1 295 ? 0.954 -5.081 14.716 1.00 93.06 295 LYS A CA 1
ATOM 2317 C C . LYS A 1 295 ? -0.364 -4.433 15.176 1.00 93.06 295 LYS A C 1
ATOM 2319 O O . LYS A 1 295 ? -1.147 -4.038 14.308 1.00 93.06 295 LYS A O 1
ATOM 2324 N N . PRO A 1 296 ? -0.612 -4.213 16.483 1.00 93.12 296 PRO A N 1
ATOM 2325 C CA . PRO A 1 296 ? -1.879 -3.639 16.954 1.00 93.12 296 PRO A CA 1
ATOM 2326 C C . PRO A 1 296 ? -2.219 -2.297 16.294 1.00 93.12 296 PRO A C 1
ATOM 2328 O O . PRO A 1 296 ? -3.346 -2.064 15.868 1.00 93.12 296 PRO A O 1
ATOM 2331 N N . ARG A 1 297 ? -1.210 -1.439 16.101 1.00 93.88 297 ARG A N 1
ATOM 2332 C CA . ARG A 1 297 ? -1.326 -0.180 15.361 1.00 93.88 297 ARG A CA 1
ATOM 2333 C C . ARG A 1 297 ? -0.252 -0.099 14.288 1.00 93.88 297 ARG A C 1
ATOM 2335 O O . ARG A 1 297 ? 0.940 -0.101 14.595 1.00 93.88 297 ARG A O 1
ATOM 2342 N N . LEU A 1 298 ? -0.665 0.029 13.029 1.00 94.69 298 LEU A N 1
ATOM 2343 C CA . LEU A 1 298 ? 0.283 0.215 11.941 1.00 94.69 298 LEU A CA 1
ATOM 2344 C C . LEU A 1 298 ? 0.840 1.644 11.970 1.00 94.69 298 LEU A C 1
ATOM 2346 O O . LEU A 1 298 ? 0.131 2.628 11.761 1.00 94.69 298 LEU A O 1
ATOM 2350 N N . HIS A 1 299 ? 2.137 1.737 12.227 1.00 95.12 299 HIS A N 1
ATOM 2351 C CA . HIS A 1 299 ? 2.949 2.924 12.014 1.00 95.12 299 HIS A CA 1
ATOM 2352 C C . HIS A 1 299 ? 4.268 2.465 11.402 1.00 95.12 299 HIS A C 1
ATOM 2354 O O . HIS A 1 299 ? 4.785 1.418 11.797 1.00 95.12 299 HIS A O 1
ATOM 2360 N N . VAL A 1 300 ? 4.764 3.212 10.418 1.00 95.25 300 VAL A N 1
ATOM 2361 C CA . VAL A 1 300 ? 5.977 2.886 9.669 1.00 95.25 300 VAL A CA 1
ATOM 2362 C C . VAL A 1 300 ? 6.831 4.143 9.584 1.00 95.25 300 VAL A C 1
ATOM 2364 O O . VAL A 1 300 ? 6.399 5.154 9.027 1.00 95.25 300 VAL A O 1
ATOM 2367 N N . ASP A 1 301 ? 8.046 4.060 10.111 1.00 95.12 301 ASP A N 1
ATOM 2368 C CA . ASP A 1 301 ? 9.042 5.127 10.080 1.00 95.12 301 ASP A CA 1
ATOM 2369 C C . ASP A 1 301 ? 10.459 4.549 9.873 1.00 95.12 301 ASP A C 1
ATOM 2371 O O . ASP A 1 301 ? 10.635 3.376 9.529 1.00 95.12 301 ASP A O 1
ATOM 2375 N N . LEU A 1 302 ? 11.483 5.401 9.983 1.00 94.44 302 LEU A N 1
ATOM 2376 C CA . LEU A 1 302 ? 12.892 4.995 9.911 1.00 94.44 302 LEU A CA 1
ATOM 2377 C C . LEU A 1 302 ? 13.545 4.792 11.291 1.00 94.44 302 LEU A C 1
ATOM 2379 O O . LEU A 1 302 ? 14.735 4.486 11.325 1.00 94.44 302 LEU A O 1
ATOM 2383 N N . GLY A 1 303 ? 12.800 4.981 12.381 1.00 93.88 303 GLY A N 1
ATOM 2384 C CA . GLY A 1 303 ? 13.239 4.819 13.766 1.00 93.88 303 GLY A CA 1
ATOM 2385 C C . GLY A 1 303 ? 12.633 3.562 14.387 1.00 93.88 303 GLY A C 1
ATOM 2386 O O . GLY A 1 303 ? 12.810 2.461 13.863 1.00 93.88 303 GLY A O 1
ATOM 2387 N N . ASP A 1 304 ? 11.904 3.728 15.489 1.00 92.25 304 ASP A N 1
ATOM 2388 C CA . ASP A 1 304 ? 11.397 2.624 16.315 1.00 92.25 304 ASP A CA 1
ATOM 2389 C C . ASP A 1 304 ? 10.377 1.731 15.593 1.00 92.25 304 ASP A C 1
ATOM 2391 O O . ASP A 1 304 ? 10.175 0.576 15.963 1.00 92.25 304 ASP A O 1
ATOM 2395 N N . ASN A 1 305 ? 9.739 2.232 14.531 1.00 93.25 305 ASN A N 1
ATOM 2396 C CA . ASN A 1 305 ? 8.760 1.484 13.747 1.00 93.25 305 ASN A CA 1
ATOM 2397 C C . ASN A 1 305 ? 9.312 1.048 12.387 1.00 93.25 305 ASN A C 1
ATOM 2399 O O . ASN A 1 305 ? 8.562 0.912 11.412 1.00 93.25 305 ASN A O 1
ATOM 2403 N N . LYS A 1 306 ? 10.626 0.826 12.313 1.00 95.50 306 LYS A N 1
ATOM 2404 C CA . LYS A 1 306 ? 11.286 0.339 11.110 1.00 95.50 306 LYS A CA 1
ATOM 2405 C C . LYS A 1 306 ? 10.783 -1.048 10.718 1.00 95.50 306 LYS A C 1
ATOM 2407 O O . LYS A 1 306 ? 10.932 -2.015 11.455 1.00 95.50 306 LYS A O 1
ATOM 2412 N N . VAL A 1 307 ? 10.291 -1.157 9.488 1.00 95.31 307 VAL A N 1
ATOM 2413 C CA . VAL A 1 307 ? 9.975 -2.443 8.853 1.00 95.31 307 VAL A CA 1
ATOM 2414 C C . VAL A 1 307 ? 11.105 -2.820 7.901 1.00 95.31 307 VAL A C 1
ATOM 2416 O O . VAL A 1 307 ? 11.556 -1.996 7.093 1.00 95.31 307 VAL A O 1
ATOM 2419 N N . TYR A 1 308 ? 11.581 -4.062 7.987 1.00 93.50 308 TYR A N 1
ATOM 2420 C CA . TYR A 1 308 ? 12.594 -4.574 7.068 1.00 93.50 308 TYR A CA 1
ATOM 2421 C C . TYR A 1 308 ? 12.107 -4.457 5.612 1.00 93.50 308 TYR A C 1
ATOM 2423 O O . TYR A 1 308 ? 10.948 -4.712 5.302 1.00 93.50 308 TYR A O 1
ATOM 2431 N N . GLY A 1 309 ? 12.992 -4.022 4.713 1.00 89.25 309 GLY A N 1
ATOM 2432 C CA . GLY A 1 309 ? 12.655 -3.783 3.305 1.00 89.25 309 GLY A CA 1
ATOM 2433 C C . GLY A 1 309 ? 12.083 -2.399 2.987 1.00 89.25 309 GLY A C 1
ATOM 2434 O O . GLY A 1 309 ? 12.195 -1.942 1.850 1.00 89.25 309 GLY A O 1
ATOM 2435 N N . LEU A 1 310 ? 11.557 -1.666 3.976 1.00 94.25 310 LEU A N 1
ATOM 2436 C CA . LEU A 1 310 ? 11.059 -0.303 3.774 1.00 94.25 310 LEU A CA 1
ATOM 2437 C C . LEU A 1 310 ? 12.146 0.736 4.051 1.00 94.25 310 LEU A C 1
ATOM 2439 O O . LEU A 1 310 ? 12.356 1.177 5.177 1.00 94.25 310 LEU A O 1
ATOM 2443 N N . GLY A 1 311 ? 12.863 1.145 3.002 1.00 92.88 311 GLY A N 1
ATOM 2444 C CA . GLY A 1 311 ? 13.774 2.297 3.035 1.00 92.88 311 GLY A CA 1
ATOM 2445 C C . GLY A 1 311 ? 13.045 3.650 3.047 1.00 92.88 311 GLY A C 1
ATOM 2446 O O . GLY A 1 311 ? 11.817 3.701 3.074 1.00 92.88 311 GLY A O 1
ATOM 2447 N N . ALA A 1 312 ? 13.803 4.751 2.957 1.00 93.56 312 ALA A N 1
ATOM 2448 C CA . ALA A 1 312 ? 13.251 6.113 2.925 1.00 93.56 312 ALA A CA 1
ATOM 2449 C C . ALA A 1 312 ? 12.153 6.280 1.863 1.00 93.56 312 ALA A C 1
ATOM 2451 O O . ALA A 1 312 ? 11.092 6.814 2.157 1.00 93.56 312 ALA A O 1
ATOM 2452 N N . PHE A 1 313 ? 12.354 5.711 0.670 1.00 92.94 313 PHE A N 1
ATOM 2453 C CA . PHE A 1 313 ? 11.346 5.702 -0.390 1.00 92.94 313 PHE A CA 1
ATOM 2454 C C . PHE A 1 313 ? 10.010 5.081 0.058 1.00 92.94 313 PHE A C 1
ATOM 2456 O O . PHE A 1 313 ? 8.960 5.684 -0.134 1.00 92.94 313 PHE A O 1
ATOM 2463 N N . GLY A 1 314 ? 10.025 3.897 0.677 1.00 94.75 314 GLY A N 1
ATOM 2464 C CA . GLY A 1 314 ? 8.799 3.233 1.135 1.00 94.75 314 GLY A CA 1
ATOM 2465 C C . GLY A 1 314 ? 8.095 4.014 2.246 1.00 94.75 314 GLY A C 1
ATOM 2466 O O . GLY A 1 314 ? 6.882 4.201 2.195 1.00 94.75 314 GLY A O 1
ATOM 2467 N N . VAL A 1 315 ? 8.867 4.545 3.200 1.00 95.62 315 VAL A N 1
ATOM 2468 C CA . VAL A 1 315 ? 8.349 5.379 4.298 1.00 95.62 315 VAL A CA 1
ATOM 2469 C C . VAL A 1 315 ? 7.735 6.682 3.775 1.00 95.62 315 VAL A C 1
ATOM 2471 O O . VAL A 1 315 ? 6.662 7.080 4.219 1.00 95.62 315 VAL A O 1
ATOM 2474 N N . GLU A 1 316 ? 8.364 7.337 2.799 1.00 95.56 316 GLU A N 1
ATOM 2475 C CA . GLU A 1 316 ? 7.824 8.544 2.162 1.00 95.56 316 GLU A CA 1
ATOM 2476 C C . GLU A 1 316 ? 6.501 8.264 1.443 1.00 95.56 316 GLU A C 1
ATOM 2478 O O . GLU A 1 316 ? 5.553 9.035 1.584 1.00 95.56 316 GLU A O 1
ATOM 2483 N N . ASN A 1 317 ? 6.396 7.136 0.732 1.00 95.25 317 ASN A N 1
ATOM 2484 C CA . ASN A 1 317 ? 5.145 6.728 0.092 1.00 95.25 317 ASN A CA 1
ATOM 2485 C C . ASN A 1 317 ? 4.051 6.410 1.118 1.00 95.25 317 ASN A C 1
ATOM 2487 O O . ASN A 1 317 ? 2.915 6.834 0.930 1.00 95.25 317 ASN A O 1
ATOM 2491 N N . TYR A 1 318 ? 4.387 5.736 2.220 1.00 96.38 318 TYR A N 1
ATOM 2492 C CA . TYR A 1 318 ? 3.459 5.514 3.328 1.00 96.38 318 TYR A CA 1
ATOM 2493 C C . TYR A 1 318 ? 2.939 6.837 3.910 1.00 96.38 318 TYR A C 1
ATOM 2495 O O . TYR A 1 318 ? 1.730 7.029 4.045 1.00 96.38 318 TYR A O 1
ATOM 2503 N N . ARG A 1 319 ? 3.832 7.789 4.200 1.00 95.88 319 ARG A N 1
ATOM 2504 C CA . ARG A 1 319 ? 3.451 9.107 4.731 1.00 95.88 319 ARG A CA 1
ATOM 2505 C C . ARG A 1 319 ? 2.532 9.858 3.770 1.00 95.88 319 ARG A C 1
ATOM 2507 O O . ARG A 1 319 ? 1.463 10.305 4.176 1.00 95.88 319 ARG A O 1
ATOM 2514 N N . VAL A 1 320 ? 2.903 9.930 2.492 1.00 95.19 320 VAL A N 1
ATOM 2515 C CA . VAL A 1 320 ? 2.124 10.667 1.492 1.00 95.19 320 VAL A CA 1
ATOM 2516 C C . VAL A 1 320 ? 0.797 9.978 1.212 1.00 95.19 320 VAL A C 1
ATOM 2518 O O . VAL A 1 320 ? -0.242 10.603 1.372 1.00 95.19 320 VAL A O 1
ATOM 2521 N N . PHE A 1 321 ? 0.802 8.712 0.804 1.00 94.31 321 PHE A N 1
ATOM 2522 C CA . PHE A 1 321 ? -0.382 8.061 0.241 1.00 94.31 321 PHE A CA 1
ATOM 2523 C C . PHE A 1 321 ? -1.227 7.313 1.272 1.00 94.31 321 PHE A C 1
ATOM 2525 O O . PHE A 1 321 ? -2.445 7.282 1.125 1.00 94.31 321 PHE A O 1
ATOM 2532 N N . CYS A 1 322 ? -0.636 6.762 2.337 1.00 94.69 322 CYS A N 1
ATOM 2533 C CA . CYS A 1 322 ? -1.428 6.131 3.397 1.00 94.69 322 CYS A CA 1
ATOM 2534 C C . CYS A 1 322 ? -1.884 7.142 4.446 1.00 94.69 322 CYS A C 1
ATOM 2536 O O . CYS A 1 322 ? -2.996 7.026 4.947 1.00 94.69 322 CYS A O 1
ATOM 2538 N N . ARG A 1 323 ? -1.052 8.132 4.791 1.00 94.75 323 ARG A N 1
ATOM 2539 C CA . ARG A 1 323 ? -1.355 9.085 5.876 1.00 94.75 323 ARG A CA 1
ATOM 2540 C C . ARG A 1 323 ? -1.790 10.469 5.404 1.00 94.75 323 ARG A C 1
ATOM 2542 O O . ARG A 1 323 ? -2.191 11.275 6.237 1.00 94.75 323 ARG A O 1
ATOM 2549 N N . GLY A 1 324 ? -1.718 10.762 4.104 1.00 93.38 324 GLY A N 1
ATOM 2550 C CA . GLY A 1 324 ? -2.041 12.092 3.576 1.00 93.38 324 GLY A CA 1
ATOM 2551 C C . GLY A 1 324 ? -1.086 13.190 4.052 1.00 93.38 324 GLY A C 1
ATOM 2552 O O . GLY A 1 324 ? -1.397 14.376 3.923 1.00 93.38 324 GLY A O 1
ATOM 2553 N N . ASP A 1 325 ? 0.061 12.814 4.621 1.00 94.38 325 ASP A N 1
ATOM 2554 C CA . ASP A 1 325 ? 1.036 13.734 5.186 1.00 94.38 325 ASP A CA 1
ATOM 2555 C C . ASP A 1 325 ? 1.952 14.268 4.082 1.00 94.38 325 ASP A C 1
ATOM 2557 O O . ASP A 1 325 ? 2.824 13.575 3.555 1.00 94.38 325 ASP A O 1
ATOM 2561 N N . LEU A 1 326 ? 1.729 15.533 3.731 1.00 93.06 326 LEU A N 1
ATOM 2562 C CA . LEU A 1 326 ? 2.507 16.280 2.742 1.00 93.06 326 LEU A CA 1
ATOM 2563 C C . LEU A 1 326 ? 3.611 17.139 3.381 1.00 93.06 326 LEU A C 1
ATOM 2565 O O . LEU A 1 326 ? 4.215 17.961 2.690 1.00 93.06 326 LEU A O 1
ATOM 2569 N N . SER A 1 327 ? 3.827 17.018 4.693 1.00 91.31 327 SER A N 1
ATOM 2570 C CA . SER A 1 327 ? 4.765 17.852 5.442 1.00 91.31 327 SER A CA 1
ATOM 2571 C C . SER A 1 327 ? 6.184 17.273 5.481 1.00 91.31 327 SER A C 1
ATOM 2573 O O . SER A 1 327 ? 6.415 16.071 5.329 1.00 91.31 327 SER A O 1
ATOM 2575 N N . GLY A 1 328 ? 7.160 18.148 5.723 1.00 86.81 328 GLY A N 1
ATOM 2576 C CA . GLY A 1 328 ? 8.567 17.778 5.872 1.00 86.81 328 GLY A CA 1
ATOM 2577 C C . GLY A 1 328 ? 9.346 17.699 4.558 1.00 86.81 328 GLY A C 1
ATOM 2578 O O . GLY A 1 328 ? 8.887 18.123 3.496 1.00 86.81 328 GLY A O 1
ATOM 2579 N N . SER A 1 329 ? 10.576 17.195 4.657 1.00 87.75 329 SER A N 1
ATOM 2580 C CA . SER A 1 329 ? 11.455 16.973 3.513 1.00 87.75 329 SER A CA 1
ATOM 2581 C C . SER A 1 329 ? 11.292 15.552 2.978 1.00 87.75 329 SER A C 1
ATOM 2583 O O . SER A 1 329 ? 11.207 14.580 3.725 1.00 87.75 329 SER A O 1
ATOM 2585 N N . PHE A 1 330 ? 11.258 15.450 1.655 1.00 92.06 330 PHE A N 1
ATOM 2586 C CA . PHE A 1 330 ? 11.281 14.185 0.929 1.00 92.06 330 PHE A CA 1
ATOM 2587 C C . PHE A 1 330 ? 12.675 14.001 0.336 1.00 92.06 330 PHE A C 1
ATOM 2589 O O . PHE A 1 330 ? 13.389 14.981 0.108 1.00 92.06 330 PHE A O 1
ATOM 2596 N N . THR A 1 331 ? 13.086 12.772 0.067 1.00 91.25 331 THR A N 1
ATOM 2597 C CA . THR A 1 331 ? 14.360 12.451 -0.582 1.00 91.25 331 THR A CA 1
ATOM 2598 C C . THR A 1 331 ? 14.131 12.089 -2.043 1.00 91.25 331 THR A C 1
ATOM 2600 O O . THR A 1 331 ? 14.866 12.591 -2.902 1.00 91.25 331 THR A O 1
ATOM 2603 N N . ASP A 1 332 ? 13.059 11.350 -2.341 1.00 89.69 332 ASP A N 1
ATOM 2604 C CA . ASP A 1 332 ? 12.717 10.904 -3.689 1.00 89.69 332 ASP A CA 1
ATOM 2605 C C . ASP A 1 332 ? 12.235 12.055 -4.589 1.00 89.69 332 ASP A C 1
ATOM 2607 O O . ASP A 1 332 ? 11.399 12.879 -4.212 1.00 89.69 332 ASP A O 1
ATOM 2611 N N . THR A 1 333 ? 12.766 12.129 -5.811 1.00 87.69 333 THR A N 1
ATOM 2612 C CA . THR A 1 333 ? 12.450 13.204 -6.767 1.00 87.69 333 THR A CA 1
ATOM 2613 C C . THR A 1 333 ? 11.019 13.129 -7.289 1.00 87.69 333 THR A C 1
ATOM 2615 O O . THR A 1 333 ? 10.394 14.168 -7.513 1.00 87.69 333 THR A O 1
ATOM 2618 N N . THR A 1 334 ? 10.482 11.921 -7.447 1.00 87.50 334 THR A N 1
ATOM 2619 C CA . THR A 1 334 ? 9.115 11.685 -7.922 1.00 87.50 334 THR A CA 1
ATOM 2620 C C . THR A 1 334 ? 8.113 12.118 -6.859 1.00 87.50 334 THR A C 1
ATOM 2622 O O . THR A 1 334 ? 7.187 12.876 -7.154 1.00 87.50 334 THR A O 1
ATOM 2625 N N . ILE A 1 335 ? 8.349 11.729 -5.601 1.00 90.00 335 ILE A N 1
ATOM 2626 C CA . ILE A 1 335 ? 7.513 12.126 -4.462 1.00 90.00 335 ILE A CA 1
ATOM 2627 C C . ILE A 1 335 ? 7.577 13.636 -4.224 1.00 90.00 335 ILE A C 1
ATOM 2629 O O . ILE A 1 335 ? 6.530 14.272 -4.110 1.00 90.00 335 ILE A O 1
ATOM 2633 N N . LYS A 1 336 ? 8.765 14.257 -4.260 1.00 91.06 336 LYS A N 1
ATOM 2634 C CA . LYS A 1 336 ? 8.906 15.730 -4.199 1.00 91.06 336 LYS A CA 1
ATOM 2635 C C . LYS A 1 336 ? 8.046 16.441 -5.241 1.00 91.06 336 LYS A C 1
ATOM 2637 O O . LYS A 1 336 ? 7.351 17.414 -4.929 1.00 91.06 336 LYS A O 1
ATOM 2642 N N . GLY A 1 337 ? 8.108 15.964 -6.486 1.00 89.31 337 GLY A N 1
ATOM 2643 C CA . GLY A 1 337 ? 7.338 16.511 -7.599 1.00 89.31 337 GLY A CA 1
ATOM 2644 C C . GLY A 1 337 ? 5.832 16.373 -7.381 1.00 89.31 337 GLY A C 1
ATOM 2645 O O . GLY A 1 337 ? 5.091 17.336 -7.593 1.00 89.31 337 GLY A O 1
ATOM 2646 N N . TYR A 1 338 ? 5.386 15.210 -6.901 1.00 90.44 338 TYR A N 1
ATOM 2647 C CA . TYR A 1 338 ? 3.990 14.966 -6.542 1.00 90.44 338 TYR A CA 1
ATOM 2648 C C . TYR A 1 338 ? 3.512 15.906 -5.432 1.00 90.44 338 TYR A C 1
ATOM 2650 O O . TYR A 1 338 ? 2.530 16.625 -5.617 1.00 90.44 338 TYR A O 1
ATOM 2658 N N . VAL A 1 339 ? 4.237 15.968 -4.312 1.00 91.56 339 VAL A N 1
ATOM 2659 C CA . VAL A 1 339 ? 3.877 16.779 -3.139 1.00 91.56 339 VAL A CA 1
ATOM 2660 C C . VAL A 1 339 ? 3.779 18.257 -3.509 1.00 91.56 339 VAL A C 1
ATOM 2662 O O . VAL A 1 339 ? 2.807 18.925 -3.162 1.00 91.56 339 VAL A O 1
ATOM 2665 N N . THR A 1 340 ? 4.729 18.765 -4.297 1.00 90.56 340 THR A N 1
ATOM 2666 C CA . THR A 1 340 ? 4.728 20.162 -4.751 1.00 90.56 340 THR A CA 1
ATOM 2667 C C . THR A 1 340 ? 3.476 20.482 -5.575 1.00 90.56 340 THR A C 1
ATOM 2669 O O . THR A 1 340 ? 2.819 21.505 -5.356 1.00 90.56 340 THR A O 1
ATOM 2672 N N . LYS A 1 341 ? 3.093 19.588 -6.497 1.00 88.50 341 LYS A N 1
ATOM 2673 C CA . LYS A 1 341 ? 1.870 19.731 -7.302 1.00 88.50 341 LYS A CA 1
ATOM 2674 C C . LYS A 1 341 ? 0.610 19.629 -6.438 1.00 88.50 341 LYS A C 1
ATOM 2676 O O . LYS A 1 341 ? -0.298 20.447 -6.599 1.00 88.50 341 LYS A O 1
ATOM 2681 N N . ALA A 1 342 ? 0.565 18.684 -5.501 1.00 88.44 342 ALA A N 1
ATOM 2682 C CA . ALA A 1 342 ? -0.557 18.496 -4.584 1.00 88.44 342 ALA A CA 1
ATOM 2683 C C . ALA A 1 342 ? -0.785 19.736 -3.702 1.00 88.44 342 ALA A C 1
ATOM 2685 O O . ALA A 1 342 ? -1.909 20.234 -3.605 1.00 88.44 342 ALA A O 1
ATOM 2686 N N . LEU A 1 343 ? 0.285 20.306 -3.138 1.00 89.44 343 LEU A N 1
ATOM 2687 C CA . LEU A 1 343 ? 0.228 21.537 -2.346 1.00 89.44 343 LEU A CA 1
ATOM 2688 C C . LEU A 1 343 ? -0.227 22.741 -3.181 1.00 89.44 343 LEU A C 1
ATOM 2690 O O . LEU A 1 343 ? -1.036 23.541 -2.709 1.00 89.44 343 LEU A O 1
ATOM 2694 N N . LYS A 1 344 ? 0.231 22.862 -4.437 1.00 87.56 344 LYS A N 1
ATOM 2695 C CA . LYS A 1 344 ? -0.231 23.914 -5.359 1.00 87.56 344 LYS A CA 1
ATOM 2696 C C . LYS A 1 344 ? -1.734 23.795 -5.640 1.00 87.56 344 LYS A C 1
ATOM 2698 O O . LYS A 1 344 ? -2.446 24.792 -5.540 1.00 87.56 344 LYS A O 1
ATOM 2703 N N . LYS A 1 345 ? -2.229 22.583 -5.917 1.00 84.06 345 LYS A N 1
ATOM 2704 C CA . LYS A 1 345 ? -3.660 22.303 -6.145 1.00 84.06 345 LYS A CA 1
ATOM 2705 C C . LYS A 1 345 ? -4.501 22.628 -4.905 1.00 84.06 345 LYS A C 1
ATOM 2707 O O . LYS A 1 345 ? -5.555 23.243 -5.038 1.00 84.06 345 LYS A O 1
ATOM 2712 N N . LYS A 1 346 ? -4.014 22.287 -3.704 1.00 83.31 346 LYS A N 1
ATOM 2713 C CA . LYS A 1 346 ? -4.673 22.626 -2.430 1.00 83.31 346 LYS A CA 1
ATOM 2714 C C . LYS A 1 346 ? -4.785 24.143 -2.242 1.00 83.31 346 LYS A C 1
ATOM 2716 O O . LYS A 1 346 ? -5.876 24.635 -1.994 1.00 83.31 346 LYS A O 1
ATOM 2721 N N . LYS A 1 347 ? -3.694 24.889 -2.464 1.00 84.19 347 LYS A N 1
ATOM 2722 C CA . LYS A 1 347 ? -3.685 26.364 -2.386 1.00 84.19 347 LYS A CA 1
ATOM 2723 C C . LYS A 1 347 ? -4.644 27.028 -3.376 1.00 84.19 347 LYS A C 1
ATOM 2725 O O . LYS A 1 347 ? -5.256 28.031 -3.030 1.00 84.19 347 LYS A O 1
ATOM 2730 N N . MET A 1 348 ? -4.769 26.493 -4.592 1.00 81.88 348 MET A N 1
ATOM 2731 C CA . MET A 1 348 ? -5.718 27.010 -5.584 1.00 81.88 348 MET A CA 1
ATOM 2732 C C . MET A 1 348 ? -7.171 26.783 -5.160 1.00 81.88 348 MET A C 1
ATOM 2734 O O . MET A 1 348 ? -7.972 27.695 -5.292 1.00 81.88 348 MET A O 1
ATOM 2738 N N . LYS A 1 349 ? -7.497 25.606 -4.606 1.00 76.50 349 LYS A N 1
ATOM 2739 C CA . LYS A 1 349 ? -8.852 25.298 -4.122 1.00 76.50 349 LYS A CA 1
ATOM 2740 C C . LYS A 1 349 ? -9.281 26.136 -2.916 1.00 76.50 349 LYS A C 1
ATOM 2742 O O . LYS A 1 349 ? -10.460 26.379 -2.775 1.00 76.50 349 LYS A O 1
ATOM 2747 N N . THR A 1 350 ? -8.354 26.549 -2.050 1.00 75.62 350 THR A N 1
ATOM 2748 C CA . THR A 1 350 ? -8.668 27.385 -0.871 1.00 75.62 350 THR A CA 1
ATOM 2749 C C . THR A 1 350 ? -8.826 28.874 -1.211 1.00 75.62 350 THR A C 1
ATOM 2751 O O . THR A 1 350 ? -9.240 29.654 -0.363 1.00 75.62 350 THR A O 1
ATOM 2754 N N . ARG A 1 351 ? -8.441 29.293 -2.424 1.00 64.50 351 ARG A N 1
ATOM 2755 C CA . ARG A 1 351 ? -8.543 30.685 -2.896 1.00 64.50 351 ARG A CA 1
ATOM 2756 C C . ARG A 1 351 ? -9.821 30.980 -3.689 1.00 64.50 351 ARG A C 1
ATOM 2758 O O . ARG A 1 351 ? -10.055 32.145 -3.994 1.00 64.50 351 ARG A O 1
ATOM 2765 N N . VAL A 1 352 ? -10.567 29.941 -4.054 1.00 50.66 352 VAL A N 1
ATOM 2766 C CA . VAL A 1 352 ? -11.898 29.997 -4.677 1.00 50.66 352 VAL A CA 1
ATOM 2767 C C . VAL A 1 352 ? -12.909 29.738 -3.577 1.00 50.66 352 VAL A C 1
ATOM 2769 O O . VAL A 1 352 ? -13.950 30.423 -3.586 1.00 50.66 352 VAL A O 1
#

Secondary structure (DSSP, 8-state):
------PPPP-TT----HHHHHHHHHHHHHHHHHHHTT-----GGGTT--------PPPPPPTT-----PPPPPPPS------S------TT---SS-HHHHGGG---------------TT--HHHHHHHHHHHHHHHHHHHHHHHHHHHHHHHHHHHHHHHHTT-HHHHHHHHHHHH-TTTT--SS-----HHHHHHHH---PPPPPTT--HHHHHTTSHHHHHHHHHHTTT---HHHHHHHHHHHHHH-SSHHHHHHS-TT-HHHHHHHGGGS-HHHHHHHHHHHHHHHHH-SS----SSTTPPTT--HHHHHHIIIIIT----S----HHHHHHHHHHHHHHHHHT--